Protein 7FBG (pdb70)

Structure (mmCIF, N/CA/C/O backbone):
data_7FBG
#
_entry.id   7FBG
#
_cell.length_a   58.133
_cell.length_b   75.141
_cell.length_c   51.805
_cell.angle_alpha   90.000
_cell.angle_beta   90.000
_cell.angle_gamma   90.000
#
_symmetry.space_group_name_H-M   'P 21 21 21'
#
loop_
_entity.id
_entity.type
_entity.pdbx_description
1 polymer 'Purine nucleoside phosphorylase'
2 non-polymer 2-AMINO-2-HYDROXYMETHYL-PROPANE-1,3-DIOL
3 non-polymer 'ZINC ION'
4 non-polymer 'CALCIUM ION'
5 water water
#
loop_
_atom_site.group_PDB
_atom_site.id
_atom_site.type_symbol
_atom_site.label_atom_id
_atom_site.label_alt_id
_atom_site.label_comp_id
_atom_site.label_asym_id
_atom_site.label_entity_id
_atom_site.label_seq_id
_atom_site.pdbx_PDB_ins_code
_atom_site.Cartn_x
_atom_site.Cartn_y
_atom_site.Cartn_z
_atom_site.occupancy
_atom_site.B_iso_or_equiv
_atom_site.auth_seq_id
_atom_site.auth_comp_id
_atom_site.auth_asym_id
_atom_site.auth_atom_id
_atom_site.pdbx_PDB_model_num
ATOM 1 N N . ALA A 1 1 ? -10.406 -3.496 43.578 1.00 20.64 0 ALA A N 1
ATOM 2 C CA . ALA A 1 1 ? -10.265 -3.414 42.110 1.00 20.23 0 ALA A CA 1
ATOM 3 C C . ALA A 1 1 ? -9.728 -2.026 41.765 1.00 22.90 0 ALA A C 1
ATOM 4 O O . ALA A 1 1 ? -10.171 -1.056 42.340 1.00 24.01 0 ALA A O 1
ATOM 6 N N . MET A 1 2 ? -8.812 -1.975 40.811 1.00 20.77 1 MET A N 1
ATOM 7 C CA . MET A 1 2 ? -8.302 -0.662 40.403 1.00 22.04 1 MET A CA 1
ATOM 8 C C . MET A 1 2 ? -9.378 0.064 39.593 1.00 20.45 1 MET A C 1
ATOM 9 O O . MET A 1 2 ? -9.908 -0.517 38.679 1.00 22.32 1 MET A O 1
ATOM 14 N N . ARG A 1 3 ? -9.684 1.300 39.974 1.00 20.05 2 ARG A N 1
ATOM 15 C CA . ARG A 1 3 ? -10.709 2.108 39.267 1.00 21.21 2 ARG A CA 1
ATOM 16 C C . ARG A 1 3 ? -10.260 2.467 37.846 1.00 20.21 2 ARG A C 1
ATOM 17 O O . ARG A 1 3 ? -9.075 2.720 37.650 1.00 21.98 2 ARG A O 1
ATOM 25 N N . GLU A 1 4 ? -11.203 2.500 36.918 1.00 19.28 3 GLU A N 1
ATOM 26 C CA . GLU A 1 4 ? -10.900 2.922 35.535 1.00 18.69 3 GLU A CA 1
ATOM 27 C C . GLU A 1 4 ? -10.406 4.365 35.552 1.00 17.41 3 GLU A C 1
ATOM 28 O O . GLU A 1 4 ? -11.105 5.220 36.031 1.00 16.02 3 GLU A O 1
ATOM 34 N N . PRO A 1 5 ? -9.180 4.625 35.063 1.00 14.95 4 PRO A N 1
ATOM 35 C CA . PRO A 1 5 ? -8.630 5.964 35.103 1.00 14.15 4 PRO A CA 1
ATOM 36 C C . PRO A 1 5 ? -8.994 6.836 33.897 1.00 14.49 4 PRO A C 1
ATOM 37 O O . PRO A 1 5 ? -8.682 7.991 33.896 1.00 15.18 4 PRO A O 1
ATOM 41 N N . PHE A 1 6 ? -9.675 6.232 32.929 1.00 14.82 5 PHE A N 1
ATOM 42 C CA . PHE A 1 6 ? -10.057 6.946 31.698 1.00 14.21 5 PHE A CA 1
ATOM 43 C C . PHE A 1 6 ? -11.567 7.187 31.672 1.00 16.49 5 PHE A C 1
ATOM 44 O O . PHE A 1 6 ? -12.310 6.344 32.144 1.00 19.28 5 PHE A O 1
ATOM 52 N N . LYS A 1 7 ? -11.945 8.329 31.123 1.00 17.14 6 LYS A N 1
ATOM 53 C CA . LYS A 1 7 ? -13.366 8.701 31.019 1.00 19.37 6 LYS A CA 1
ATOM 54 C C . LYS A 1 7 ? -13.657 9.081 29.561 1.00 20.27 6 LYS A C 1
ATOM 55 O O . LYS A 1 7 ? -12.936 9.888 29.000 1.00 17.26 6 LYS A O 1
ATOM 61 N N . TYR A 1 8 ? -14.728 8.507 29.028 1.00 19.36 7 TYR A N 1
ATOM 62 C CA . TYR A 1 8 ? -15.120 8.813 27.646 1.00 22.24 7 TYR A CA 1
ATOM 63 C C . TYR A 1 8 ? -15.733 10.208 27.604 1.00 24.02 7 TYR A C 1
ATOM 64 O O . TYR A 1 8 ? -16.737 10.438 28.291 1.00 23.98 7 TYR A O 1
ATOM 73 N N . VAL A 1 9 ? -15.154 11.071 26.786 1.00 20.32 8 VAL A N 1
ATOM 74 C CA . VAL A 1 9 ? -15.690 12.438 26.603 1.00 22.29 8 VAL A CA 1
ATOM 75 C C . VAL A 1 9 ? -15.617 12.735 25.106 1.00 21.59 8 VAL A C 1
ATOM 76 O O . VAL A 1 9 ? -14.517 12.872 24.592 1.00 19.83 8 VAL A O 1
ATOM 80 N N . ASP A 1 10 ? -16.771 12.791 24.453 1.00 23.34 9 ASP A N 1
ATOM 81 C CA . ASP A 1 10 ? -16.834 13.158 23.019 1.00 25.78 9 ASP A CA 1
ATOM 82 C C . ASP A 1 10 ? -15.852 12.361 22.165 1.00 23.20 9 ASP A C 1
ATOM 83 O O . ASP A 1 10 ? -15.139 12.962 21.378 1.00 24.26 9 ASP A O 1
ATOM 88 N N . GLY A 1 11 ? -15.813 11.050 22.365 1.00 21.63 10 GLY A N 1
ATOM 89 C CA . GLY A 1 11 ? -14.992 10.205 21.477 1.00 19.95 10 GLY A CA 1
ATOM 90 C C . GLY A 1 11 ? -13.594 9.949 21.983 1.00 19.77 10 GLY A C 1
ATOM 91 O O . GLY A 1 11 ? -12.879 9.201 21.348 1.00 19.57 10 GLY A O 1
ATOM 92 N N . ILE A 1 12 ? -13.201 10.665 23.032 1.00 18.26 11 ILE A N 1
ATOM 93 C CA . ILE A 1 12 ? -11.818 10.501 23.561 1.00 18.05 11 ILE A CA 1
ATOM 94 C C . ILE A 1 12 ? -11.856 10.010 25.009 1.00 17.99 11 ILE A C 1
ATOM 95 O O . ILE A 1 12 ? -12.679 10.484 25.775 1.00 18.70 11 ILE A O 1
ATOM 100 N N . LEU A 1 13 ? -11.009 9.043 25.325 1.00 16.72 12 LEU A N 1
ATOM 101 C CA . LEU A 1 13 ? -10.890 8.566 26.715 1.00 15.66 12 LEU A CA 1
ATOM 102 C C . LEU A 1 13 ? -9.779 9.369 27.386 1.00 16.88 12 LEU A C 1
ATOM 103 O O . LEU A 1 13 ? -8.632 9.111 27.138 1.00 17.97 12 LEU A O 1
ATOM 108 N N . TYR A 1 14 ? -10.180 10.359 28.166 1.00 15.46 13 TYR A N 1
ATOM 109 C CA . TYR A 1 14 ? -9.185 11.230 28.821 1.00 16.28 13 TYR A CA 1
ATOM 110 C C . TYR A 1 14 ? -8.698 10.573 30.111 1.00 15.15 13 TYR A C 1
ATOM 111 O O . TYR A 1 14 ? -9.478 9.944 30.789 1.00 16.85 13 TYR A O 1
ATOM 120 N N . LEU A 1 15 ? -7.410 10.727 30.381 1.00 15.62 14 LEU A N 1
ATOM 121 C CA . LEU A 1 15 ? -6.813 10.184 31.620 1.00 14.99 14 LEU A CA 1
ATOM 122 C C . LEU A 1 15 ? -7.212 11.086 32.794 1.00 17.44 14 LEU A C 1
ATOM 123 O O . LEU A 1 15 ? -6.383 11.818 33.309 1.00 18.26 14 LEU A O 1
ATOM 128 N N . GLN A 1 16 ? -8.457 10.934 33.230 1.00 17.17 15 GLN A N 1
ATOM 129 C CA . GLN A 1 16 ? -9.004 11.807 34.289 1.00 21.39 15 GLN A CA 1
ATOM 130 C C . GLN A 1 16 ? -8.307 11.578 35.640 1.00 21.40 15 GLN A C 1
ATOM 131 O O . GLN A 1 16 ? -8.333 12.474 36.454 1.00 20.09 15 GLN A O 1
ATOM 137 N N . ALA A 1 17 ? -7.695 10.415 35.819 1.00 19.30 16 ALA A N 1
ATOM 138 C CA . ALA A 1 17 ? -7.009 10.101 37.088 1.00 18.99 16 ALA A CA 1
ATOM 139 C C . ALA A 1 17 ? -5.850 11.065 37.327 1.00 18.47 16 ALA A C 1
ATOM 140 O O . ALA A 1 17 ? -5.443 11.181 38.476 1.00 16.91 16 ALA A O 1
ATOM 142 N N . TRP A 1 18 ? -5.361 11.717 36.267 1.00 17.25 17 TRP A N 1
ATOM 143 C CA . TRP A 1 18 ? -4.167 12.601 36.392 1.00 16.66 17 TRP A CA 1
ATOM 144 C C . TRP A 1 18 ? -4.531 14.102 36.329 1.00 16.87 17 TRP A C 1
ATOM 145 O O . TRP A 1 18 ? -3.627 14.917 36.322 1.00 16.84 17 TRP A O 1
ATOM 156 N N . LYS A 1 19 ? -5.828 14.413 36.337 1.00 17.24 18 LYS A N 1
ATOM 157 C CA . LYS A 1 19 ? -6.278 15.821 36.196 1.00 20.72 18 LYS A CA 1
ATOM 158 C C . LYS A 1 19 ? -5.749 16.739 37.305 1.00 19.82 18 LYS A C 1
ATOM 159 O O . LYS A 1 19 ? -5.623 17.931 37.051 1.00 18.95 18 LYS A O 1
ATOM 165 N N . GLU A 1 20 ? -5.522 16.201 38.501 1.00 17.23 19 GLU A N 1
ATOM 166 C CA . GLU A 1 20 ? -5.109 17.058 39.641 1.00 17.39 19 GLU A CA 1
ATOM 167 C C . GLU A 1 20 ? -3.587 17.053 39.791 1.00 18.80 19 GLU A C 1
ATOM 168 O O . GLU A 1 20 ? -3.076 17.855 40.563 1.00 19.00 19 GLU A O 1
ATOM 174 N N . LEU A 1 21 ? -2.902 16.210 39.025 1.00 19.92 20 LEU A N 1
ATOM 175 C CA . LEU A 1 21 ? -1.430 16.098 39.213 1.00 20.77 20 LEU A CA 1
ATOM 176 C C . LEU A 1 21 ? -0.721 17.280 38.564 1.00 21.28 20 LEU A C 1
ATOM 177 O O . LEU A 1 21 ? 0.352 17.654 39.035 1.00 22.06 20 LEU A O 1
ATOM 182 N N . GLY A 1 22 ? -1.309 17.814 37.500 1.00 20.54 21 GLY A N 1
ATOM 183 C CA . GLY A 1 22 ? -0.661 18.883 36.732 1.00 20.91 21 GLY A CA 1
ATOM 184 C C . GLY A 1 22 ? -1.502 19.243 35.519 1.00 19.29 21 GLY A C 1
ATOM 185 O O . GLY A 1 22 ? -2.468 18.532 35.266 1.00 19.45 21 GLY A O 1
ATOM 186 N N . ASN A 1 23 ? -1.164 20.337 34.840 1.00 20.16 22 ASN A N 1
ATOM 187 C CA . ASN A 1 23 ? -2.010 20.786 33.707 1.00 21.15 22 ASN A CA 1
ATOM 188 C C . ASN A 1 23 ? -1.522 20.076 32.446 1.00 21.95 22 ASN A C 1
ATOM 189 O O . ASN A 1 23 ? -0.689 20.617 31.733 1.00 20.18 22 ASN A O 1
ATOM 194 N N . ILE A 1 24 ? -2.006 18.848 32.271 1.00 21.84 23 ILE A N 1
ATOM 195 C CA . ILE A 1 24 ? -1.608 18.058 31.084 1.00 20.74 23 ILE A CA 1
ATOM 196 C C . ILE A 1 24 ? -2.851 17.664 30.302 1.00 20.30 23 ILE A C 1
ATOM 197 O O . ILE A 1 24 ? -3.939 17.716 30.868 1.00 23.34 23 ILE A O 1
ATOM 202 N N . THR A 1 25 ? -2.653 17.346 29.029 1.00 18.58 24 THR A N 1
ATOM 203 C CA . THR A 1 25 ? -3.734 16.749 28.225 1.00 21.27 24 THR A CA 1
ATOM 204 C C . THR A 1 25 ? -3.240 15.316 27.966 1.00 19.93 24 THR A C 1
ATOM 205 O O . THR A 1 25 ? -2.157 15.179 27.437 1.00 19.76 24 THR A O 1
ATOM 209 N N . ALA A 1 26 ? -3.981 14.322 28.420 1.00 16.58 25 ALA A N 1
ATOM 210 C CA . ALA A 1 26 ? -3.534 12.929 28.244 1.00 17.08 25 ALA A CA 1
ATOM 211 C C . ALA A 1 26 ? -4.752 12.036 28.036 1.00 16.40 25 ALA A C 1
ATOM 212 O O . ALA A 1 26 ? -5.785 12.293 28.614 1.00 16.06 25 ALA A O 1
ATOM 214 N N . GLY A 1 27 ? -4.573 11.047 27.175 1.00 14.81 26 GLY A N 1
ATOM 215 C CA . GLY A 1 27 ? -5.692 10.141 26.941 1.00 14.48 26 GLY A CA 1
ATOM 216 C C . GLY A 1 27 ? -5.481 9.134 25.845 1.00 14.34 26 GLY A C 1
ATOM 217 O O . GLY A 1 27 ? -4.362 8.927 25.426 1.00 13.81 26 GLY A O 1
ATOM 218 N N . PHE A 1 28 ? -6.584 8.544 25.415 1.00 13.96 27 PHE A N 1
ATOM 219 C CA . PHE A 1 28 ? -6.509 7.464 24.420 1.00 13.01 27 PHE A CA 1
ATOM 220 C C . PHE A 1 28 ? -7.708 7.638 23.505 1.00 12.89 27 PHE A C 1
ATOM 221 O O . PHE A 1 28 ? -8.787 7.860 23.994 1.00 14.97 27 PHE A O 1
ATOM 229 N N . THR A 1 29 ? -7.440 7.574 22.210 1.00 12.95 28 THR A N 1
ATOM 230 C CA . THR A 1 29 ? -8.537 7.796 21.255 1.00 12.93 28 THR A CA 1
ATOM 231 C C . THR A 1 29 ? -9.414 6.549 21.115 1.00 13.33 28 THR A C 1
ATOM 232 O O . THR A 1 29 ? -9.055 5.506 21.647 1.00 13.41 28 THR A O 1
ATOM 236 N N . THR A 1 30 ? -10.551 6.708 20.434 1.00 15.29 29 THR A N 1
ATOM 237 C CA . THR A 1 30 ? -11.495 5.603 20.179 1.00 13.51 29 THR A CA 1
ATOM 238 C C . THR A 1 30 ? -11.849 5.604 18.685 1.00 14.86 29 THR A C 1
ATOM 239 O O . THR A 1 30 ? -11.334 6.426 17.970 1.00 15.23 29 THR A O 1
ATOM 243 N N . LYS A 1 31 ? -12.673 4.656 18.268 1.00 13.92 30 LYS A N 1
ATOM 244 C CA . LYS A 1 31 ? -13.102 4.607 16.845 1.00 16.15 30 LYS A CA 1
ATOM 245 C C . LYS A 1 31 ? -14.013 5.783 16.502 1.00 15.41 30 LYS A C 1
ATOM 246 O O . LYS A 1 31 ? -14.243 6.001 15.347 1.00 15.00 30 LYS A O 1
ATOM 252 N N . ASP A 1 32 ? -14.485 6.493 17.506 1.00 15.37 31 ASP A N 1
ATOM 253 C CA . ASP A 1 32 ? -15.454 7.571 17.225 1.00 16.59 31 ASP A CA 1
ATOM 254 C C . ASP A 1 32 ? -14.792 8.900 16.858 1.00 17.44 31 ASP A C 1
ATOM 255 O O . ASP A 1 32 ? -13.721 9.177 17.382 1.00 19.71 31 ASP A O 1
ATOM 260 N N . GLY A 1 33 ? -15.401 9.653 15.932 1.00 19.19 32 GLY A N 1
ATOM 261 C CA . GLY A 1 33 ? -14.976 11.050 15.683 1.00 18.57 32 GLY A CA 1
ATOM 262 C C . GLY A 1 33 ? -14.333 11.366 14.352 1.00 20.57 32 GLY A C 1
ATOM 263 O O . GLY A 1 33 ? -14.108 12.539 14.095 1.00 21.48 32 GLY A O 1
ATOM 264 N N . GLY A 1 34 ? -14.036 10.351 13.555 1.00 19.61 33 GLY A N 1
ATOM 265 C CA . GLY A 1 34 ? -13.303 10.579 12.300 1.00 18.70 33 GLY A CA 1
ATOM 266 C C . GLY A 1 34 ? -14.127 10.338 11.046 1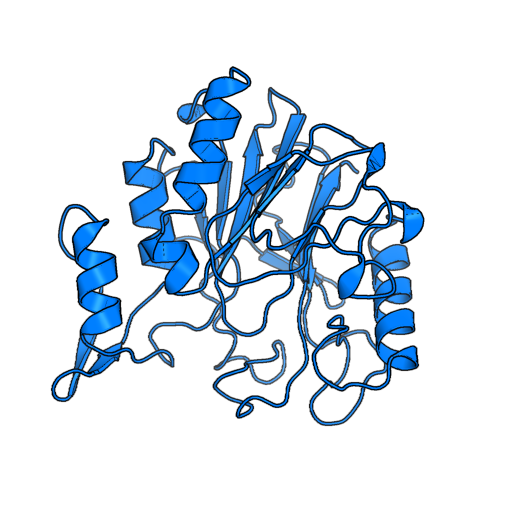.00 17.98 33 GLY A C 1
ATOM 267 O O . GLY A 1 34 ? -15.357 10.239 11.159 1.00 17.98 33 GLY A O 1
ATOM 268 N N . ILE A 1 35 ? -13.445 10.234 9.914 1.00 16.40 34 ILE A N 1
ATOM 269 C CA . ILE A 1 35 ? -14.143 10.112 8.603 1.00 19.29 34 ILE A CA 1
ATOM 270 C C . ILE A 1 35 ? -13.666 8.859 7.851 1.00 18.74 34 ILE A C 1
ATOM 271 O O . ILE A 1 35 ? -14.058 8.692 6.713 1.00 19.04 34 ILE A O 1
ATOM 276 N N . SER A 1 36 ? -12.850 8.015 8.484 1.00 16.48 35 SER A N 1
ATOM 277 C CA . SER A 1 36 ? -12.424 6.780 7.806 1.00 14.92 35 SER A CA 1
ATOM 278 C C . SER A 1 36 ? -13.583 5.788 7.750 1.00 14.75 35 SER A C 1
ATOM 279 O O . SER A 1 36 ? -14.537 5.942 8.507 1.00 15.56 35 SER A O 1
ATOM 282 N N . THR A 1 37 ? -13.456 4.791 6.877 1.00 15.13 36 THR A N 1
ATOM 283 C CA . THR A 1 37 ? -14.591 3.872 6.653 1.00 15.60 36 THR A CA 1
ATOM 284 C C . THR A 1 37 ? -14.137 2.412 6.646 1.00 14.54 36 THR A C 1
ATOM 285 O O . THR A 1 37 ? -12.943 2.142 6.675 1.00 14.91 36 THR A O 1
ATOM 289 N N . GLY A 1 38 ? -15.109 1.523 6.590 1.00 16.18 37 GLY A N 1
ATOM 290 C CA . GLY A 1 38 ? -14.824 0.084 6.545 1.00 15.07 37 GLY A CA 1
ATOM 291 C C . GLY A 1 38 ? -14.056 -0.395 7.750 1.00 16.07 37 GLY A C 1
ATOM 292 O O . GLY A 1 38 ? -14.476 -0.109 8.856 1.00 15.12 37 GLY A O 1
ATOM 293 N N . SER A 1 39 ? -12.956 -1.090 7.488 1.00 16.79 38 SER A N 1
ATOM 294 C CA . SER A 1 39 ? -12.102 -1.643 8.566 1.00 18.32 38 SER A CA 1
ATOM 295 C C . SER A 1 39 ? -11.493 -0.530 9.433 1.00 17.41 38 SER A C 1
ATOM 296 O O . SER A 1 39 ? -11.045 -0.837 10.523 1.00 18.67 38 SER A O 1
ATOM 299 N N . PHE A 1 40 ? -11.486 0.698 8.939 1.00 15.32 39 PHE A N 1
ATOM 300 C CA . PHE A 1 40 ? -10.822 1.828 9.630 1.00 15.92 39 PHE A CA 1
ATOM 301 C C . PHE A 1 40 ? -11.833 2.791 10.244 1.00 13.91 39 PHE A C 1
ATOM 302 O O . PHE A 1 40 ? -11.442 3.830 10.724 1.00 14.72 39 PHE A O 1
ATOM 310 N N . HIS A 1 41 ? -13.101 2.406 10.232 1.00 14.75 40 HIS A N 1
ATOM 311 C CA . HIS A 1 41 ? -14.162 3.288 10.747 1.00 14.66 40 HIS A CA 1
ATOM 312 C C . HIS A 1 41 ? -14.049 3.567 12.269 1.00 14.59 40 HIS A C 1
ATOM 313 O O . HIS A 1 41 ? -14.042 2.603 13.002 1.00 14.65 40 HIS A O 1
ATOM 320 N N . ALA A 1 42 ? -14.065 4.842 12.717 1.00 15.16 41 ALA A N 1
ATOM 321 C CA . ALA A 1 42 ? -14.092 6.103 11.933 1.00 15.98 41 ALA A CA 1
ATOM 322 C C . ALA A 1 42 ? -12.814 6.909 12.186 1.00 16.51 41 ALA A C 1
ATOM 323 O O . ALA A 1 42 ? -12.271 7.463 11.245 1.00 15.47 41 ALA A O 1
ATOM 325 N N . MET A 1 43 ? -12.342 6.920 13.435 1.00 16.64 42 MET A N 1
ATOM 326 C CA . MET A 1 43 ? -11.135 7.692 13.820 1.00 17.66 42 MET A CA 1
ATOM 327 C C . MET A 1 43 ? -9.857 6.869 13.656 1.00 17.18 42 MET A C 1
ATOM 328 O O . MET A 1 43 ? -9.185 6.616 14.637 1.00 16.18 42 MET A O 1
ATOM 333 N N . ASN A 1 44 ? -9.539 6.514 12.419 1.00 15.22 43 ASN A N 1
ATOM 334 C CA . ASN A 1 44 ? -8.243 5.836 12.177 1.00 15.13 43 ASN A CA 1
ATOM 335 C C . ASN A 1 44 ? -7.118 6.877 12.116 1.00 14.83 43 ASN A C 1
ATOM 336 O O . ASN A 1 44 ? -7.118 7.709 11.235 1.00 14.35 43 ASN A O 1
ATOM 341 N N . LEU A 1 45 ? -6.176 6.752 13.043 1.00 14.71 44 LEU A N 1
ATOM 342 C CA . LEU A 1 45 ? -5.099 7.749 13.102 1.00 14.26 44 LEU A CA 1
ATOM 343 C C . LEU A 1 45 ? -3.802 7.086 12.629 1.00 14.46 44 LEU A C 1
ATOM 344 O O . LEU A 1 45 ? -2.772 7.750 12.658 1.00 15.21 44 LEU A O 1
ATOM 349 N N . GLY A 1 46 ? -3.899 5.831 12.201 1.00 14.42 45 GLY A N 1
ATOM 350 C CA . GLY A 1 46 ? -2.715 5.099 11.701 1.00 15.48 45 GLY A CA 1
ATOM 351 C C . GLY A 1 46 ? -2.383 5.368 10.242 1.00 16.51 45 GLY A C 1
ATOM 352 O O . GLY A 1 46 ? -3.229 5.166 9.418 1.00 15.27 45 GLY A O 1
ATOM 353 N N . LEU A 1 47 ? -1.124 5.754 9.987 1.00 16.89 46 LEU A N 1
ATOM 354 C CA . LEU A 1 47 ? -0.666 6.070 8.612 1.00 19.58 46 LEU A CA 1
ATOM 355 C C . LEU A 1 47 ? -0.078 4.837 7.937 1.00 20.52 46 LEU A C 1
ATOM 356 O O . LEU A 1 47 ? 0.110 4.895 6.732 1.00 21.08 46 LEU A O 1
ATOM 361 N N . HIS A 1 48 ? 0.126 3.761 8.675 1.00 19.71 47 HIS A N 1
ATOM 362 C CA . HIS A 1 48 ? 0.875 2.605 8.127 1.00 20.66 47 HIS A CA 1
ATOM 363 C C . HIS A 1 48 ? -0.009 1.364 8.008 1.00 21.04 47 HIS A C 1
ATOM 364 O O . HIS A 1 48 ? 0.541 0.274 7.918 1.00 21.57 47 HIS A O 1
ATOM 371 N N . VAL A 1 49 ? -1.320 1.558 7.943 1.00 18.03 48 VAL A N 1
ATOM 372 C CA . VAL A 1 49 ? -2.256 0.401 7.961 1.00 19.99 48 VAL A CA 1
ATOM 373 C C . VAL A 1 49 ? -3.094 0.312 6.673 1.00 22.87 48 VAL A C 1
ATOM 374 O O . VAL A 1 49 ? -4.127 -0.360 6.716 1.00 19.66 48 VAL A O 1
ATOM 378 N N . ASN A 1 50 ? -2.647 0.946 5.590 1.00 21.99 49 ASN A N 1
ATOM 379 C CA . ASN A 1 50 ? -3.312 0.793 4.268 1.00 25.25 49 ASN A CA 1
ATOM 380 C C . ASN A 1 50 ? -4.677 1.480 4.186 1.00 23.51 49 ASN A C 1
ATOM 381 O O . ASN A 1 50 ? -5.469 1.085 3.339 1.00 22.04 49 ASN A O 1
ATOM 386 N N . ASP A 1 51 ? -4.925 2.466 5.041 1.00 20.68 50 ASP A N 1
ATOM 387 C CA . ASP A 1 51 ? -6.150 3.279 4.874 1.00 21.04 50 ASP A CA 1
ATOM 388 C C . ASP A 1 51 ? -5.838 4.347 3.814 1.00 21.53 50 ASP A C 1
ATOM 389 O O . ASP A 1 51 ? -4.671 4.486 3.450 1.00 19.84 50 ASP A O 1
ATOM 394 N N . ILE A 1 52 ? -6.857 5.055 3.343 1.00 21.80 51 ILE A N 1
ATOM 395 C CA . ILE A 1 52 ? -6.554 6.201 2.433 1.00 26.66 51 ILE A CA 1
ATOM 396 C C . ILE A 1 52 ? -5.941 7.346 3.247 1.00 22.43 51 ILE A C 1
ATOM 397 O O . ILE A 1 52 ? -6.565 7.785 4.205 1.00 22.11 51 ILE A O 1
ATOM 402 N N . VAL A 1 53 ? -4.753 7.778 2.852 1.00 24.92 52 VAL A N 1
ATOM 403 C CA . VAL A 1 53 ? -3.999 8.814 3.616 1.00 26.93 52 VAL A CA 1
ATOM 404 C C . VAL A 1 53 ? -4.835 10.072 3.866 1.00 25.23 52 VAL A C 1
ATOM 405 O O . VAL A 1 53 ? -4.707 10.644 4.930 1.00 21.87 52 VAL A O 1
ATOM 409 N N . GLU A 1 54 ? -5.686 10.456 2.918 1.00 22.91 53 GLU A N 1
ATOM 410 C CA . GLU A 1 54 ? -6.441 11.718 3.076 1.00 23.67 53 GLU A CA 1
ATOM 411 C C . GLU A 1 54 ? -7.349 11.626 4.306 1.00 21.03 53 GLU A C 1
ATOM 412 O O . GLU A 1 54 ? -7.521 12.623 4.965 1.00 21.52 53 GLU A O 1
ATOM 418 N N . ASN A 1 55 ? -7.880 10.436 4.575 1.00 21.13 54 ASN A N 1
ATOM 419 C CA . ASN A 1 55 ? -8.797 10.245 5.723 1.00 19.25 54 ASN A CA 1
ATOM 420 C C . ASN A 1 55 ? -7.971 10.300 7.008 1.00 17.27 54 ASN A C 1
ATOM 421 O O . ASN A 1 55 ? -8.408 10.921 7.928 1.00 18.70 54 ASN A O 1
ATOM 426 N N . VAL A 1 56 ? -6.792 9.679 6.994 1.00 16.56 55 VAL A N 1
ATOM 427 C CA . VAL A 1 56 ? -5.930 9.659 8.211 1.00 16.63 55 VAL A CA 1
ATOM 428 C C . VAL A 1 56 ? -5.449 11.081 8.518 1.00 16.85 55 VAL A C 1
ATOM 429 O O . VAL A 1 56 ? -5.480 11.481 9.656 1.00 16.93 55 VAL A O 1
ATOM 433 N N . HIS A 1 57 ? -5.001 11.792 7.487 1.00 17.57 56 HIS A N 1
ATOM 434 C CA . HIS A 1 57 ? -4.575 13.205 7.677 1.00 17.47 56 HIS A CA 1
ATOM 435 C C . HIS A 1 57 ? -5.700 14.043 8.290 1.00 18.24 56 HIS A C 1
ATOM 436 O O . HIS A 1 57 ? -5.427 14.839 9.170 1.00 18.43 56 HIS A O 1
ATOM 443 N N . GLU A 1 58 ? -6.916 13.847 7.799 1.00 18.73 57 GLU A N 1
ATOM 444 C CA . GLU A 1 58 ? -8.060 14.623 8.317 1.00 20.04 57 GLU A CA 1
ATOM 445 C C . GLU A 1 58 ? -8.362 14.229 9.766 1.00 17.98 57 GLU A C 1
ATOM 446 O O . GLU A 1 58 ? -8.680 15.084 10.562 1.00 16.24 57 GLU A O 1
ATOM 452 N N . ASN A 1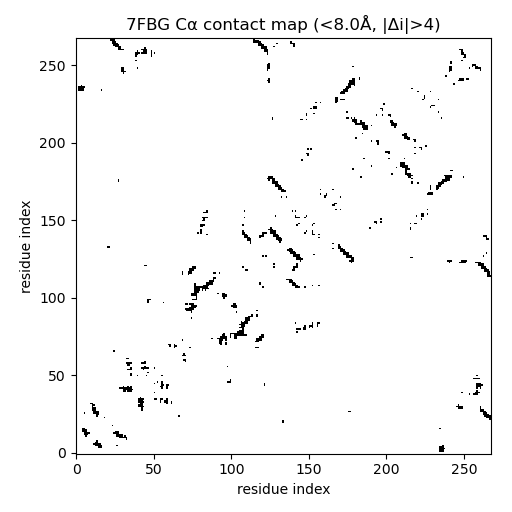 59 ? -8.350 12.934 10.022 1.00 17.71 58 ASN A N 1
ATOM 453 C CA . ASN A 1 59 ? -8.619 12.435 11.391 1.00 16.06 58 ASN A CA 1
ATOM 454 C C . ASN A 1 59 ? -7.586 13.052 12.340 1.00 14.49 58 ASN A C 1
ATOM 455 O O . ASN A 1 59 ? -7.937 13.422 13.443 1.00 16.12 58 ASN A O 1
ATOM 460 N N . ARG A 1 60 ? -6.349 13.138 11.879 1.00 15.92 59 ARG A N 1
ATOM 461 C CA . ARG A 1 60 ? -5.298 13.753 12.714 1.00 16.42 59 ARG A CA 1
ATOM 462 C C . ARG A 1 60 ? -5.613 15.235 12.957 1.00 18.00 59 ARG A C 1
ATOM 463 O O . ARG A 1 60 ? -5.476 15.688 14.080 1.00 17.75 59 ARG A O 1
ATOM 471 N N . ARG A 1 61 ? -6.067 15.927 11.917 1.00 19.08 60 ARG A N 1
ATOM 472 C CA . ARG A 1 61 ? -6.379 17.367 12.063 1.00 20.37 60 ARG A CA 1
ATOM 473 C C . ARG A 1 61 ? -7.534 17.502 13.059 1.00 20.20 60 ARG A C 1
ATOM 474 O O . ARG A 1 61 ? -7.499 18.409 13.870 1.00 18.84 60 ARG A O 1
ATOM 482 N N . ILE A 1 62 ? -8.522 16.612 12.952 1.00 18.67 61 ILE A N 1
ATOM 483 C CA . ILE A 1 62 ? -9.696 16.640 13.879 1.00 19.01 61 ILE A CA 1
ATOM 484 C C . ILE A 1 62 ? -9.215 16.506 15.336 1.00 20.30 61 ILE A C 1
ATOM 485 O O . ILE A 1 62 ? -9.695 17.220 16.189 1.00 18.78 61 ILE A O 1
ATOM 490 N N . LEU A 1 63 ? -8.278 15.588 15.576 1.00 18.43 62 LEU A N 1
ATOM 491 C CA . LEU A 1 63 ? -7.797 15.380 16.960 1.00 18.45 62 LEU A CA 1
ATOM 492 C C . LEU A 1 63 ? -7.000 16.606 17.405 1.00 18.89 62 LEU A C 1
ATOM 493 O O . LEU A 1 63 ? -7.141 17.014 18.527 1.00 17.79 62 LEU A O 1
ATOM 498 N N . ALA A 1 64 ? -6.168 17.123 16.509 1.00 19.28 63 ALA A N 1
ATOM 499 C CA . ALA A 1 64 ? -5.345 18.306 16.845 1.00 20.05 63 ALA A CA 1
ATOM 500 C C . ALA A 1 64 ? -6.243 19.447 17.330 1.00 21.43 63 ALA A C 1
ATOM 501 O O . ALA A 1 64 ? -5.880 20.120 18.265 1.00 20.57 63 ALA A O 1
ATOM 503 N N . ASN A 1 65 ? -7.389 19.614 16.681 1.00 21.76 64 ASN A N 1
ATOM 504 C CA . ASN A 1 65 ? -8.318 20.708 17.048 1.00 24.78 64 ASN A CA 1
ATOM 505 C C . ASN A 1 65 ? -9.009 20.404 18.376 1.00 24.50 64 ASN A C 1
ATOM 506 O O . ASN A 1 65 ? -9.235 21.328 19.138 1.00 21.90 64 ASN A O 1
ATOM 511 N N . LYS A 1 66 ? -9.346 19.135 18.600 1.00 24.24 65 LYS A N 1
ATOM 512 C CA . LYS A 1 66 ? -10.026 18.738 19.859 1.00 23.96 65 LYS A CA 1
ATOM 513 C C . LYS A 1 66 ? -9.062 18.900 21.030 1.00 23.00 65 LYS A C 1
ATOM 514 O O . LYS A 1 66 ? -9.508 19.271 22.100 1.00 23.41 65 LY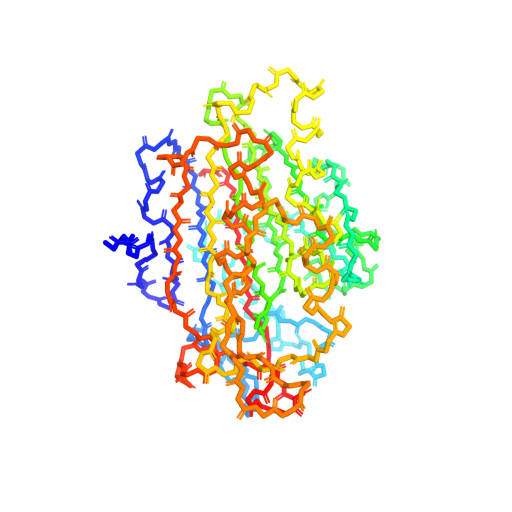S A O 1
ATOM 520 N N . LEU 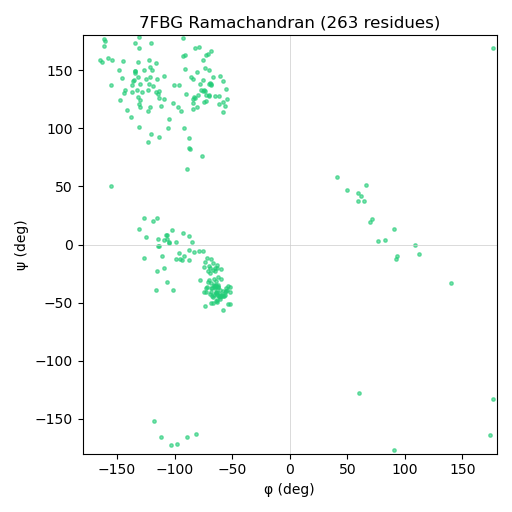A 1 67 ? -7.778 18.674 20.780 1.00 22.31 66 LEU A N 1
ATOM 521 C CA . LEU A 1 67 ? -6.790 18.701 21.880 1.00 24.73 66 LEU A CA 1
ATOM 522 C C . LEU A 1 67 ? -6.134 20.070 21.989 1.00 23.53 66 LEU A C 1
ATOM 523 O O . LEU A 1 67 ? -5.429 20.267 22.965 1.00 24.91 66 LEU A O 1
ATOM 528 N N . GLN A 1 68 ? -6.315 20.934 20.988 1.00 25.30 67 GLN A N 1
ATOM 529 C CA . GLN A 1 68 ? -5.664 22.268 20.957 1.00 26.72 67 GLN A CA 1
ATOM 530 C C . GLN A 1 68 ? -4.161 22.029 20.923 1.00 26.80 67 GLN A C 1
ATOM 531 O O . GLN A 1 68 ? -3.429 22.720 21.626 1.00 28.74 67 GLN A O 1
ATOM 537 N N . LYS A 1 69 ? -3.765 21.045 20.127 1.00 22.28 68 LYS A N 1
ATOM 538 C CA . LYS A 1 69 ? -2.333 20.735 19.950 1.00 23.40 68 LYS A CA 1
ATOM 539 C C . LYS A 1 69 ? -2.083 20.629 18.456 1.00 23.42 68 LYS A C 1
ATOM 540 O O . LYS A 1 69 ? -2.407 19.617 17.880 1.00 21.51 68 LYS A O 1
ATOM 546 N N . PRO A 1 70 ? -1.526 21.674 17.824 1.00 24.18 69 PRO A N 1
ATOM 547 C CA . PRO A 1 70 ? -1.343 21.668 16.388 1.00 24.21 69 PRO A CA 1
ATOM 548 C C . PRO A 1 70 ? -0.441 20.540 15.869 1.00 24.76 69 PRO A C 1
ATOM 549 O O . PRO A 1 70 ? 0.516 20.243 16.531 1.00 20.56 69 PRO A O 1
ATOM 553 N N . LEU A 1 71 ? -0.753 20.008 14.683 1.00 22.39 70 LEU A N 1
ATOM 554 C CA . LEU A 1 71 ? 0.030 18.901 14.078 1.00 19.77 70 LEU A CA 1
ATOM 555 C C . LEU A 1 71 ? 1.525 19.206 14.026 1.00 20.60 70 LEU A C 1
ATOM 556 O O . LEU A 1 71 ? 2.306 18.298 14.165 1.00 19.99 70 LEU A O 1
ATOM 561 N N . GLU A 1 72 ? 1.870 20.457 13.783 1.00 22.79 71 GLU A N 1
ATOM 562 C CA . GLU A 1 72 ? 3.298 20.845 13.673 1.00 23.43 71 GLU A CA 1
ATOM 563 C C . GLU A 1 72 ? 4.022 20.513 14.983 1.00 20.21 71 GLU A C 1
ATOM 564 O O . GLU A 1 72 ? 5.248 20.436 14.968 1.00 21.22 71 GLU A O 1
ATOM 570 N N . ASN A 1 73 ? 3.278 20.368 16.080 1.00 20.30 72 ASN A N 1
ATOM 571 C CA . ASN A 1 73 ? 3.934 20.136 17.397 1.00 19.11 72 ASN A CA 1
ATOM 572 C C . ASN A 1 73 ? 3.799 18.676 17.850 1.00 18.35 72 ASN A C 1
ATOM 573 O O . ASN A 1 73 ? 4.274 18.351 18.908 1.00 19.00 72 ASN A O 1
ATOM 578 N N . TRP A 1 74 ? 3.170 17.848 17.028 1.00 17.37 73 TRP A N 1
ATOM 579 C CA . TRP A 1 74 ? 3.079 16.403 17.355 1.00 16.97 73 TRP A CA 1
ATOM 580 C C . TRP A 1 74 ? 4.419 15.713 17.148 1.00 16.36 73 TRP A C 1
ATOM 581 O O . TRP A 1 74 ? 5.186 16.186 16.324 1.00 17.33 73 TRP A O 1
ATOM 592 N N . ILE A 1 75 ? 4.668 14.644 17.904 1.00 16.08 74 ILE A N 1
ATOM 593 C CA . ILE A 1 75 ? 5.871 13.792 17.691 1.00 16.69 74 ILE A CA 1
ATOM 594 C C . ILE A 1 75 ? 5.382 12.342 17.626 1.00 17.27 74 ILE A C 1
ATOM 595 O O . ILE A 1 75 ? 4.649 11.932 18.523 1.00 17.51 74 ILE A O 1
ATOM 600 N N . CYS A 1 76 ? 5.704 11.656 16.544 1.00 16.88 75 CYS A N 1
ATOM 601 C CA . CYS A 1 76 ? 5.301 10.248 16.345 1.00 16.66 75 CYS A CA 1
ATOM 602 C C . CYS A 1 76 ? 6.575 9.424 16.168 1.00 20.65 75 CYS A C 1
ATOM 603 O O . CYS A 1 76 ? 7.565 9.971 15.715 1.00 19.74 75 CYS A O 1
ATOM 606 N N . SER A 1 77 ? 6.503 8.148 16.526 1.00 19.37 76 SER A N 1
ATOM 607 C CA . SER A 1 77 ? 7.671 7.273 16.327 1.00 21.43 76 SER A CA 1
ATOM 608 C C . SER A 1 77 ? 7.381 6.146 15.339 1.00 20.72 76 SER A C 1
ATOM 609 O O . SER A 1 77 ? 6.215 5.822 15.122 1.00 18.02 76 SER A O 1
ATOM 612 N N . GLU A 1 78 ? 8.437 5.632 14.739 1.00 18.90 77 GLU A N 1
ATOM 613 C CA . GLU A 1 78 ? 8.350 4.444 13.870 1.00 20.39 77 GLU A CA 1
ATOM 614 C C . GLU A 1 78 ? 8.509 3.261 14.827 1.00 17.92 77 GLU A C 1
ATOM 615 O O . GLU A 1 78 ? 9.626 2.896 15.150 1.00 20.58 77 GLU A O 1
ATOM 621 N N . GLN A 1 79 ? 7.384 2.761 15.319 1.00 18.37 78 GLN A N 1
ATOM 622 C CA . GLN A 1 79 ? 7.390 1.664 16.310 1.00 17.87 78 GLN A CA 1
ATOM 623 C C . GLN A 1 79 ? 7.883 0.356 15.671 1.00 20.25 78 GLN A C 1
ATOM 624 O O . GLN A 1 79 ? 7.464 0.046 14.569 1.00 23.57 78 GLN A O 1
ATOM 630 N N . VAL A 1 80 ? 8.707 -0.391 16.391 1.00 21.02 79 VAL A N 1
ATOM 631 C CA . VAL A 1 80 ? 9.304 -1.640 15.847 1.00 20.78 79 VAL A CA 1
ATOM 632 C C . VAL A 1 80 ? 9.141 -2.808 16.836 1.00 22.15 79 VAL A C 1
ATOM 633 O O . VAL A 1 80 ? 9.772 -3.833 16.617 1.00 20.75 79 VAL A O 1
ATOM 637 N N . HIS A 1 81 ? 8.289 -2.637 17.854 1.00 19.97 80 HIS A N 1
ATOM 638 C CA . HIS A 1 81 ? 8.077 -3.717 18.851 1.00 19.33 80 HIS A CA 1
ATOM 639 C C . HIS A 1 81 ? 9.392 -4.076 19.550 1.00 20.54 80 HIS A C 1
ATOM 640 O O . HIS A 1 81 ? 9.592 -5.248 19.837 1.00 22.51 80 HIS A O 1
ATOM 647 N N . ALA A 1 82 ? 10.235 -3.087 19.819 1.00 19.95 81 ALA A N 1
ATOM 648 C CA . ALA A 1 82 ? 11.450 -3.325 20.625 1.00 20.81 81 ALA A CA 1
ATOM 649 C C . ALA A 1 82 ? 11.365 -2.476 21.898 1.00 20.52 81 ALA A C 1
ATOM 650 O O . ALA A 1 82 ? 10.254 -2.179 22.324 1.00 21.35 81 ALA A O 1
ATOM 652 N N . HIS A 1 83 ? 12.505 -2.084 22.465 1.00 21.02 82 HIS A N 1
ATOM 653 C CA . HIS A 1 83 ? 12.477 -1.380 23.773 1.00 20.16 82 HIS A CA 1
ATOM 654 C C . HIS A 1 83 ? 13.227 -0.039 23.734 1.00 19.02 82 HIS A C 1
ATOM 655 O O . HIS A 1 83 ? 13.667 0.420 24.787 1.00 21.02 82 HIS A O 1
ATOM 662 N N . HIS A 1 84 ? 13.382 0.547 22.550 1.00 20.15 83 HIS A N 1
ATOM 663 C CA . HIS A 1 84 ? 14.169 1.803 22.489 1.00 20.60 83 HIS A CA 1
ATOM 664 C C . HIS A 1 84 ? 13.353 3.018 22.920 1.00 19.44 83 HIS A C 1
ATOM 665 O O . HIS A 1 84 ? 12.284 3.233 22.379 1.00 18.53 83 HIS A O 1
ATOM 672 N N . VAL A 1 85 ? 13.920 3.781 23.842 1.00 18.22 84 VAL A N 1
ATOM 673 C CA . VAL A 1 85 ? 13.258 5.012 24.351 1.00 18.71 84 VAL A CA 1
ATOM 674 C C . VAL A 1 85 ? 14.129 6.215 23.969 1.00 22.03 84 VAL A C 1
ATOM 675 O O . VAL A 1 85 ? 15.341 6.185 24.221 1.00 21.47 84 VAL A O 1
ATOM 679 N N . GLU A 1 86 ? 13.502 7.230 23.404 1.00 19.43 85 GLU A N 1
ATOM 680 C CA . GLU A 1 86 ? 14.247 8.415 22.938 1.00 22.98 85 GLU A CA 1
ATOM 681 C C . GLU A 1 86 ? 13.691 9.673 23.606 1.00 22.13 85 GLU A C 1
ATOM 682 O O . GLU A 1 86 ? 12.485 9.816 23.685 1.00 20.98 85 GLU A O 1
ATOM 688 N N . LYS A 1 87 ? 14.572 10.525 24.120 1.00 22.12 86 LYS A N 1
ATOM 689 C CA . LYS A 1 87 ? 14.121 11.853 24.601 1.00 23.15 86 LYS A CA 1
ATOM 690 C C . LYS A 1 87 ? 13.899 12.717 23.361 1.00 22.18 86 LYS A C 1
ATOM 691 O O . LYS A 1 87 ? 14.768 12.717 22.481 1.00 24.03 86 LYS A O 1
ATOM 697 N N . VAL A 1 88 ? 12.765 13.407 23.311 1.00 21.24 87 VAL A N 1
ATOM 698 C CA . VAL A 1 88 ? 12.415 14.215 22.120 1.00 21.79 87 VAL A CA 1
ATOM 699 C C . VAL A 1 88 ? 11.993 15.623 22.557 1.00 21.63 87 VAL A C 1
ATOM 700 O O . VAL A 1 88 ? 11.843 15.863 23.744 1.00 21.13 87 VAL A O 1
ATOM 704 N N . GLY A 1 89 ? 11.860 16.518 21.588 1.00 22.32 88 GLY A N 1
ATOM 705 C CA . GLY A 1 89 ? 11.380 17.866 21.897 1.00 22.53 88 GLY A CA 1
ATOM 706 C C . GLY A 1 89 ? 11.371 18.760 20.680 1.00 23.56 88 GLY A C 1
ATOM 707 O O . GLY A 1 89 ? 10.952 18.310 19.635 1.00 22.38 88 GLY A O 1
ATOM 708 N N . GLN A 1 90 ? 11.898 19.972 20.826 1.00 29.76 89 GLN A N 1
ATOM 709 C CA . GLN A 1 90 ? 11.837 20.991 19.751 1.00 29.73 89 GLN A CA 1
ATOM 710 C C . GLN A 1 90 ? 12.344 20.484 18.405 1.00 27.53 89 GLN A C 1
ATOM 711 O O . GLN A 1 90 ? 11.611 20.651 17.434 1.00 27.67 89 GLN A O 1
ATOM 717 N N . GLN A 1 91 ? 13.532 19.896 18.357 1.00 28.77 90 GLN A N 1
ATOM 718 C CA . GLN A 1 91 ? 14.133 19.493 17.056 1.00 30.08 90 GLN A CA 1
ATOM 719 C C . GLN A 1 91 ? 13.340 18.374 16.380 1.00 30.38 90 GLN A C 1
ATOM 720 O O . GLN A 1 91 ? 13.561 18.162 15.189 1.00 32.45 90 GLN A O 1
ATOM 726 N N . GLU A 1 92 ? 12.465 17.684 17.113 1.00 24.28 91 GLU A N 1
ATOM 727 C CA . GLU A 1 92 ? 11.727 16.523 16.563 1.00 24.05 91 GLU A CA 1
ATOM 728 C C . GLU A 1 92 ? 10.258 16.877 16.310 1.00 23.14 91 GLU A C 1
ATOM 729 O O . GLU A 1 92 ? 9.499 16.006 15.952 1.00 22.00 91 GLU A O 1
ATOM 735 N N . LYS A 1 93 ? 9.907 18.132 16.512 1.00 23.28 92 LYS A N 1
ATOM 736 C CA . LYS A 1 93 ? 8.503 18.551 16.278 1.00 23.24 92 LYS A CA 1
ATOM 737 C C . LYS A 1 93 ? 8.114 18.184 14.845 1.00 23.95 92 LYS A C 1
ATOM 738 O O . LYS A 1 93 ? 8.878 18.462 13.938 1.00 27.05 92 LYS A O 1
ATOM 744 N N . GLY A 1 94 ? 6.943 17.589 14.669 1.00 22.50 93 GLY A N 1
ATOM 745 C CA . GLY A 1 94 ? 6.479 17.270 13.312 1.00 22.20 93 GLY A CA 1
ATOM 746 C C . GLY A 1 94 ? 6.868 15.874 12.853 1.00 21.27 93 GLY A C 1
ATOM 747 O O . GLY A 1 94 ? 6.331 15.428 11.844 1.00 20.70 93 GLY A O 1
ATOM 748 N N . SER A 1 95 ? 7.776 15.215 13.577 1.00 20.08 94 SER A N 1
ATOM 749 C CA . SER A 1 95 ? 8.280 13.889 13.151 1.00 18.41 94 SER A CA 1
ATOM 750 C C . SER A 1 95 ? 7.138 12.873 12.999 1.00 20.23 94 SER A C 1
ATOM 751 O O . SER A 1 95 ? 6.524 12.564 13.993 1.00 20.31 94 SER A O 1
ATOM 754 N N . GLY A 1 96 ? 6.880 12.413 11.771 1.00 19.10 95 GLY A N 1
ATOM 755 C CA . GLY A 1 96 ? 5.893 11.339 11.547 1.00 17.40 95 GLY A CA 1
ATOM 756 C C . GLY A 1 96 ? 4.461 11.799 11.470 1.00 18.21 95 GLY A C 1
ATOM 757 O O . GLY A 1 96 ? 3.598 10.953 11.393 1.00 18.68 95 GLY A O 1
ATOM 758 N N . VAL A 1 97 ? 4.243 13.101 11.531 1.00 18.52 96 VAL A N 1
ATOM 759 C CA . VAL A 1 97 ? 2.832 13.596 11.578 1.00 18.33 96 VAL A CA 1
ATOM 760 C C . VAL A 1 97 ? 2.109 13.273 10.264 1.00 18.70 96 VAL A C 1
ATOM 761 O O . VAL A 1 97 ? 0.920 12.960 10.301 1.00 18.08 96 VAL A O 1
ATOM 765 N N . TYR A 1 98 ? 2.827 13.335 9.143 1.00 19.16 97 TYR A N 1
ATOM 766 C CA . TYR A 1 98 ? 2.179 13.136 7.816 1.00 21.55 97 TYR A CA 1
ATOM 767 C C . TYR A 1 98 ? 2.685 11.877 7.094 1.00 21.56 97 TYR A C 1
ATOM 768 O O . TYR A 1 98 ? 1.977 11.387 6.235 1.00 21.19 97 TYR A O 1
ATOM 777 N N . SER A 1 99 ? 3.877 11.402 7.443 1.00 21.69 98 SER A N 1
ATOM 778 C CA . SER A 1 99 ? 4.451 10.173 6.842 1.00 24.54 98 SER A CA 1
ATOM 779 C C . SER A 1 99 ? 5.082 9.311 7.942 1.00 23.57 98 SER A C 1
ATOM 780 O O . SER A 1 99 ? 5.871 9.849 8.680 1.00 21.18 98 SER A O 1
ATOM 783 N N . TYR A 1 100 ? 4.773 8.011 7.984 1.00 22.83 99 TYR A N 1
ATOM 784 C CA . TYR A 1 100 ? 5.247 7.159 9.102 1.00 23.94 99 TYR A CA 1
ATOM 785 C C . TYR A 1 100 ? 6.770 7.116 9.118 1.00 24.05 99 TYR A C 1
ATOM 786 O O . TYR A 1 100 ? 7.338 7.106 10.198 1.00 24.62 99 TYR A O 1
ATOM 795 N N . GLU A 1 101 ? 7.365 7.114 7.931 1.00 27.17 100 GLU A N 1
ATOM 796 C CA . GLU A 1 101 ? 8.841 6.972 7.808 1.00 28.50 100 GLU A CA 1
ATOM 797 C C . GLU A 1 101 ? 9.556 8.171 8.418 1.00 26.22 100 GLU A C 1
ATOM 798 O O . GLU A 1 101 ? 10.750 8.038 8.727 1.00 24.65 100 GLU A O 1
ATOM 804 N N . ASP A 1 102 ? 8.862 9.287 8.564 1.00 23.04 101 ASP A N 1
ATOM 805 C CA . ASP A 1 102 ? 9.454 10.532 9.119 1.00 23.96 101 ASP A CA 1
ATOM 806 C C . ASP A 1 102 ? 9.448 10.491 10.655 1.00 21.28 101 ASP A C 1
ATOM 807 O O . ASP A 1 102 ? 10.034 11.351 11.279 1.00 22.34 101 ASP A O 1
ATOM 812 N N . GLY A 1 103 ? 8.816 9.470 11.222 1.00 21.54 102 GLY A N 1
ATOM 813 C CA . GLY A 1 103 ? 8.769 9.327 12.681 1.00 19.93 102 GLY A CA 1
ATOM 814 C C . GLY A 1 103 ? 10.116 9.008 13.288 1.00 21.35 102 GLY A C 1
ATOM 815 O O . GLY A 1 103 ? 11.024 8.652 12.543 1.00 21.45 102 GLY A O 1
ATOM 816 N N . ILE A 1 104 ? 10.216 9.137 14.609 1.00 18.41 103 ILE A N 1
ATOM 817 C CA . ILE A 1 104 ? 11.489 8.793 15.300 1.00 18.66 103 ILE A CA 1
ATOM 818 C C . ILE A 1 104 ? 11.870 7.359 14.924 1.00 21.60 103 ILE A C 1
ATOM 819 O O . ILE A 1 104 ? 11.058 6.475 15.125 1.00 20.91 103 ILE A O 1
ATOM 824 N N . SER A 1 105 ? 13.083 7.168 14.412 1.00 19.41 104 SER A N 1
ATOM 825 C CA . SER A 1 105 ? 13.509 5.853 13.884 1.00 19.76 104 SER A CA 1
ATOM 826 C C . SER A 1 105 ? 13.514 4.729 14.909 1.00 20.08 104 SER A C 1
ATOM 827 O O . SER A 1 105 ? 14.078 4.921 15.975 1.00 20.23 104 SER A O 1
ATOM 830 N N . LYS A 1 106 ? 12.854 3.633 14.551 1.00 25.08 105 LYS A N 1
ATOM 831 C CA . LYS A 1 106 ? 12.907 2.384 15.337 1.00 24.60 105 LYS A CA 1
ATOM 832 C C . LYS A 1 106 ? 12.855 2.679 16.833 1.00 22.77 105 LYS A C 1
ATOM 833 O O . LYS A 1 106 ? 13.726 2.219 17.561 1.00 22.69 105 LYS A O 1
ATOM 839 N N . THR A 1 107 ? 11.784 3.349 17.247 1.00 22.41 106 THR A N 1
ATOM 840 C CA . THR A 1 107 ? 11.633 3.787 18.647 1.00 19.26 106 THR A CA 1
ATOM 841 C C . THR A 1 107 ? 10.216 3.423 19.139 1.00 17.70 106 THR A C 1
ATOM 842 O O . THR A 1 107 ? 9.247 3.696 18.430 1.00 17.30 106 THR A O 1
ATOM 846 N N . ASP A 1 108 ? 10.131 2.831 20.327 1.00 16.71 107 ASP A N 1
ATOM 847 C CA . ASP A 1 108 ? 8.804 2.442 20.869 1.00 16.03 107 ASP A CA 1
ATOM 848 C C . ASP A 1 108 ? 8.399 3.286 22.082 1.00 17.99 107 ASP A C 1
ATOM 849 O O . ASP A 1 108 ? 7.270 3.197 22.495 1.00 15.46 107 ASP A O 1
ATOM 854 N N . GLY A 1 109 ? 9.312 4.085 22.604 1.00 17.39 108 GLY A N 1
ATOM 855 C CA . GLY A 1 109 ? 8.982 4.996 23.711 1.00 16.32 108 GLY A CA 1
ATOM 856 C C . GLY A 1 109 ? 9.586 6.378 23.501 1.00 17.68 108 GLY A C 1
ATOM 857 O O . GLY A 1 109 ? 10.689 6.456 23.004 1.00 17.10 108 GLY A O 1
ATOM 858 N N . ILE A 1 110 ? 8.838 7.415 23.855 1.00 15.48 109 ILE A N 1
ATOM 859 C CA . ILE A 1 110 ? 9.344 8.811 23.730 1.00 15.45 109 ILE A CA 1
ATOM 860 C C . ILE A 1 110 ? 9.031 9.585 25.013 1.00 16.14 109 ILE A C 1
ATOM 861 O O . ILE A 1 110 ? 8.036 9.284 25.653 1.00 15.67 109 ILE A O 1
ATOM 866 N N . TYR A 1 111 ? 9.893 10.539 25.349 1.00 15.91 110 TYR A N 1
ATOM 867 C CA . TYR A 1 111 ? 9.636 11.392 26.528 1.00 16.33 110 TYR A CA 1
ATOM 868 C C . TYR A 1 111 ? 10.130 12.819 26.289 1.00 16.56 110 TYR A C 1
ATOM 869 O O . TYR A 1 111 ? 11.007 13.005 25.456 1.00 15.91 110 TYR A O 1
ATOM 878 N N . THR A 1 112 ? 9.572 13.752 27.046 1.00 15.27 111 THR A N 1
ATOM 879 C CA . THR A 1 112 ? 9.941 15.166 26.847 1.00 17.82 111 THR A CA 1
ATOM 880 C C . THR A 1 112 ? 9.669 16.031 28.072 1.00 18.70 111 THR A C 1
ATOM 881 O O . THR A 1 112 ? 8.894 15.609 28.927 1.00 19.21 111 THR A O 1
ATOM 885 N N . SER A 1 113 ? 10.334 17.189 28.131 1.00 21.21 112 SER A N 1
ATOM 886 C CA . SER A 1 113 ? 10.073 18.222 29.161 1.00 21.00 112 SER A CA 1
ATOM 887 C C . SER A 1 113 ? 9.505 19.447 28.420 1.00 23.03 112 SER A C 1
ATOM 888 O O . SER A 1 113 ? 9.143 20.410 29.082 1.00 20.88 112 SER A O 1
ATOM 891 N N . ASN A 1 114 ? 9.397 19.362 27.091 1.00 21.14 113 ASN A N 1
ATOM 892 C CA . ASN A 1 114 ? 8.933 20.498 26.250 1.00 21.90 113 ASN A CA 1
ATOM 893 C C . ASN A 1 114 ? 7.424 20.664 26.394 1.00 23.21 113 ASN A C 1
ATOM 894 O O . ASN A 1 114 ? 6.713 19.678 26.235 1.00 19.83 113 ASN A O 1
ATOM 899 N N . GLU A 1 115 ? 6.980 21.895 26.621 1.00 23.71 114 GLU A N 1
ATOM 900 C CA . GLU A 1 115 ? 5.547 22.125 26.919 1.00 25.74 114 GLU A CA 1
ATOM 901 C C . GLU A 1 115 ? 4.707 22.311 25.660 1.00 24.01 114 GLU A C 1
ATOM 902 O O . GLU A 1 115 ? 3.494 22.240 25.769 1.00 25.30 114 GLU A O 1
ATOM 908 N N . ASP A 1 116 ? 5.344 22.510 24.526 1.00 24.29 115 ASP A N 1
ATOM 909 C CA . ASP A 1 116 ? 4.581 22.827 23.296 1.00 26.86 115 ASP A CA 1
ATOM 910 C C . ASP A 1 116 ? 4.263 21.574 22.486 1.00 27.31 115 ASP A C 1
ATOM 911 O O . ASP A 1 116 ? 3.387 21.644 21.641 1.00 29.60 115 ASP A O 1
ATOM 916 N N . VAL A 1 117 ? 4.898 20.458 22.800 1.00 24.03 116 VAL A N 1
ATOM 917 C CA . VAL A 1 117 ? 4.731 19.252 21.953 1.00 22.51 116 VAL A CA 1
ATOM 918 C C . VAL A 1 117 ? 3.592 18.338 22.408 1.00 20.82 116 VAL A C 1
ATOM 919 O O . VAL A 1 117 ? 3.101 18.506 23.509 1.00 18.28 116 VAL A O 1
ATOM 923 N N . LEU A 1 118 ? 3.165 17.452 21.510 1.00 18.41 117 LEU A N 1
ATOM 924 C CA . LEU A 1 118 ? 2.194 16.404 21.872 1.00 16.08 117 LEU A CA 1
ATOM 925 C C . LEU A 1 118 ? 2.879 15.093 21.523 1.00 14.48 117 LEU A C 1
ATOM 926 O O . LEU A 1 118 ? 3.136 14.860 20.358 1.00 15.32 117 LEU A O 1
ATOM 931 N N . LEU A 1 119 ? 3.160 14.301 22.546 1.00 14.61 118 LEU A N 1
ATOM 932 C CA . LEU A 1 119 ? 3.735 12.967 22.294 1.00 15.24 118 LEU A CA 1
ATOM 933 C C . LEU A 1 119 ? 2.575 12.074 21.855 1.00 14.37 118 LEU A C 1
ATOM 934 O O . LEU A 1 119 ? 1.498 12.216 22.422 1.00 14.24 118 LEU A O 1
ATOM 939 N N . THR A 1 120 ? 2.805 11.233 20.844 1.00 13.95 119 THR A N 1
ATOM 940 C CA . THR A 1 120 ? 1.769 10.272 20.385 1.00 14.22 119 THR A CA 1
ATOM 941 C C . THR A 1 120 ? 2.364 8.866 20.237 1.00 14.76 119 THR A C 1
ATOM 942 O O . THR A 1 120 ? 3.582 8.753 20.087 1.00 14.82 119 THR A O 1
ATOM 946 N N . SER A 1 121 ? 1.511 7.854 20.301 1.00 15.04 120 SER A N 1
ATOM 947 C CA . SER A 1 121 ? 1.919 6.437 20.123 1.00 13.81 120 SER A CA 1
ATOM 948 C C . SER A 1 121 ? 0.703 5.735 19.513 1.00 13.80 120 SER A C 1
ATOM 949 O O . SER A 1 121 ? -0.372 6.011 19.966 1.00 14.49 120 SER A O 1
ATOM 952 N N A CYS A 1 122 ? 0.918 4.734 18.650 0.50 14.72 121 CYS A N 1
ATOM 953 N N B CYS A 1 122 ? 0.916 4.732 18.650 0.50 15.10 121 CYS A N 1
ATOM 954 C CA A CYS A 1 122 ? -0.225 4.080 17.947 0.50 14.95 121 CYS A CA 1
ATOM 955 C CA B CYS A 1 122 ? -0.217 4.068 17.934 0.50 15.52 121 CYS A CA 1
ATOM 956 C C A CYS A 1 122 ? -0.540 2.695 18.501 0.50 14.41 121 CYS A C 1
ATOM 957 C C B CYS A 1 122 ? -0.540 2.702 18.528 0.50 14.72 121 CYS A C 1
ATOM 958 O O A CYS A 1 122 ? 0.400 1.908 18.660 0.50 14.01 121 CYS A O 1
ATOM 959 O O B CYS A 1 122 ? 0.398 1.907 18.660 0.50 14.21 121 CYS A O 1
ATOM 964 N N . TYR A 1 123 ? -1.828 2.349 18.544 1.00 13.70 122 TYR A N 1
ATOM 965 C CA . TYR A 1 123 ? -2.240 1.064 19.153 1.00 13.82 122 TYR A CA 1
ATOM 966 C C . TYR A 1 123 ? -3.462 0.402 18.525 1.00 12.72 122 TYR A C 1
ATOM 967 O O . TYR A 1 123 ? -4.361 1.088 18.068 1.00 12.46 122 TYR A O 1
ATOM 976 N N . ALA A 1 124 ? -3.445 -0.920 18.543 1.00 12.37 123 ALA A N 1
ATOM 977 C CA . ALA A 1 124 ? -4.648 -1.693 18.187 1.00 12.26 123 ALA A CA 1
ATOM 978 C C . ALA A 1 124 ? -4.514 -3.049 18.889 1.00 11.31 123 ALA A C 1
ATOM 979 O O . ALA A 1 124 ? -4.653 -4.004 18.156 1.00 11.87 123 ALA A O 1
ATOM 981 N N . ASP A 1 125 ? -4.228 -3.057 20.211 1.00 11.62 124 ASP A N 1
ATOM 982 C CA . ASP A 1 125 ? -4.181 -4.265 21.098 1.00 11.71 124 ASP A CA 1
ATOM 983 C C . ASP A 1 125 ? -3.008 -4.164 22.087 1.00 12.32 124 ASP A C 1
ATOM 984 O O . ASP A 1 125 ? -3.093 -4.697 23.161 1.00 13.28 124 ASP A O 1
ATOM 989 N N . CYS A 1 126 ? -1.930 -3.542 21.654 1.00 14.72 125 CYS A N 1
ATOM 990 C CA . CYS A 1 126 ? -0.747 -3.483 22.533 1.00 15.10 125 CYS A CA 1
ATOM 991 C C . CYS A 1 126 ? -0.995 -2.557 23.716 1.00 13.05 125 CYS A C 1
ATOM 992 O O . CYS A 1 126 ? -1.890 -1.739 23.658 1.00 14.82 125 CYS A O 1
ATOM 995 N N . VAL A 1 127 ? -0.145 -2.683 24.720 1.00 14.39 126 VAL A N 1
ATOM 996 C CA . VAL A 1 127 ? -0.375 -1.909 25.969 1.00 13.65 126 VAL A CA 1
ATOM 997 C C . VAL A 1 127 ? 0.199 -0.497 25.849 1.00 13.36 126 VAL A C 1
ATOM 998 O O . VAL A 1 127 ? 1.375 -0.356 25.580 1.00 12.39 126 VAL A O 1
ATOM 1002 N N . PRO A 1 128 ? -0.633 0.530 26.017 1.00 11.99 127 PRO A N 1
ATOM 1003 C CA . PRO A 1 128 ? -0.156 1.894 26.063 1.00 11.93 127 PRO A CA 1
ATOM 1004 C C . PRO A 1 128 ? 0.318 2.254 27.478 1.00 12.47 127 PRO A C 1
ATOM 1005 O O . PRO A 1 128 ? -0.457 2.189 28.381 1.00 13.84 127 PRO A O 1
ATOM 1009 N N . LEU A 1 129 ? 1.608 2.551 27.600 1.00 11.99 128 LEU A N 1
ATOM 1010 C CA . LEU A 1 129 ? 2.146 3.007 28.897 1.00 11.71 128 LEU A CA 1
ATOM 1011 C C . LEU A 1 129 ? 2.305 4.535 28.886 1.00 12.40 128 LEU A C 1
ATOM 1012 O O . LEU A 1 129 ? 2.762 5.068 27.893 1.00 13.10 128 LEU A O 1
ATOM 1017 N N . TYR A 1 130 ? 1.928 5.174 29.985 1.00 12.16 129 TYR A N 1
ATOM 1018 C CA . TYR A 1 130 ? 2.057 6.643 30.118 1.00 13.07 129 TYR A CA 1
ATOM 1019 C C . TYR A 1 130 ? 2.873 6.930 31.373 1.00 13.50 129 TYR A C 1
ATOM 1020 O O . TYR A 1 130 ? 2.698 6.219 32.346 1.00 12.18 129 TYR A O 1
ATOM 1029 N N . PHE A 1 131 ? 3.725 7.953 31.296 1.00 13.40 130 PHE A N 1
ATOM 1030 C CA . PHE A 1 131 ? 4.606 8.320 32.419 1.00 12.75 130 PHE A CA 1
ATOM 1031 C C . PHE A 1 131 ? 4.493 9.824 32.704 1.00 11.90 130 PHE A C 1
ATOM 1032 O O . PHE A 1 131 ? 4.481 10.597 31.785 1.00 12.89 130 PHE A O 1
ATOM 1040 N N . TYR A 1 132 ? 4.440 10.167 33.985 1.00 12.89 131 TYR A N 1
ATOM 1041 C CA . TYR A 1 132 ? 4.401 11.598 34.358 1.00 14.13 131 TYR A CA 1
ATOM 1042 C C . TYR A 1 132 ? 5.116 11.816 35.695 1.00 16.93 131 TYR A C 1
ATOM 1043 O O . TYR A 1 132 ? 4.792 11.149 36.662 1.00 15.27 131 TYR A O 1
ATOM 1052 N N . ALA A 1 133 ? 6.116 12.703 35.703 1.00 15.76 132 ALA A N 1
ATOM 1053 C CA . ALA A 1 133 ? 6.737 13.113 36.985 1.00 16.37 132 ALA A CA 1
ATOM 1054 C C . ALA A 1 133 ? 6.386 14.592 37.157 1.00 18.56 132 ALA A C 1
ATOM 1055 O O . ALA A 1 133 ? 7.090 15.427 36.611 1.00 20.06 132 ALA A O 1
ATOM 1057 N N . PRO A 1 134 ? 5.280 14.926 37.845 1.00 20.56 133 PRO A N 1
ATOM 1058 C CA . PRO A 1 134 ? 4.816 16.315 37.920 1.00 24.56 133 PRO A CA 1
ATOM 1059 C C . PRO A 1 134 ? 5.856 17.316 38.443 1.00 26.66 133 PRO A C 1
ATOM 1060 O O . PRO A 1 134 ? 5.923 18.401 37.934 1.00 25.73 133 PRO A O 1
ATOM 1064 N N . SER A 1 135 ? 6.651 16.885 39.407 1.00 27.29 134 SER A N 1
ATOM 1065 C CA . SER A 1 135 ? 7.667 17.767 40.031 1.00 33.06 134 SER A CA 1
ATOM 1066 C C . SER A 1 135 ? 8.804 18.102 39.061 1.00 32.44 134 SER A C 1
ATOM 1067 O O . SER A 1 135 ? 9.466 19.115 39.288 1.00 36.45 134 SER A O 1
ATOM 1070 N N . HIS A 1 136 ? 9.008 17.313 38.012 1.00 26.15 135 HIS A N 1
ATOM 1071 C CA . HIS A 1 136 ? 10.140 17.557 37.093 1.00 24.51 135 HIS A CA 1
ATOM 1072 C C . HIS A 1 136 ? 9.633 17.961 35.711 1.00 22.25 135 HIS A C 1
ATOM 1073 O O . HIS A 1 136 ? 10.443 18.214 34.844 1.00 24.71 135 HIS A O 1
ATOM 1080 N N . GLY A 1 137 ? 8.320 18.002 35.552 1.00 18.92 136 GLY A N 1
ATOM 1081 C CA . GLY A 1 137 ? 7.759 18.420 34.262 1.00 18.95 136 GLY A CA 1
ATOM 1082 C C . GLY A 1 137 ? 8.120 17.453 33.157 1.00 18.96 136 GLY A C 1
ATOM 1083 O O . GLY A 1 137 ? 8.373 17.916 32.056 1.00 23.06 136 GLY A O 1
ATOM 1084 N N . MET A 1 138 ? 8.134 16.154 33.477 1.00 18.00 137 MET A N 1
ATOM 1085 C CA . MET A 1 138 ? 8.537 15.128 32.489 1.00 18.06 137 MET A CA 1
ATOM 1086 C C . MET A 1 138 ? 7.353 14.227 32.154 1.00 15.76 137 MET A C 1
ATOM 1087 O O . MET A 1 138 ? 6.705 13.758 33.064 1.00 15.59 137 MET A O 1
ATOM 1092 N N . ILE A 1 139 ? 7.113 14.065 30.857 1.00 16.23 138 ILE A N 1
ATOM 1093 C CA . ILE A 1 139 ? 6.012 13.184 30.383 1.00 15.87 138 ILE A CA 1
ATOM 1094 C C . ILE A 1 139 ? 6.582 12.167 29.379 1.00 15.45 138 ILE A C 1
ATOM 1095 O O . ILE A 1 139 ? 7.550 12.482 28.716 1.00 16.30 138 ILE A O 1
ATOM 1100 N N . GLY A 1 140 ? 5.979 10.986 29.317 1.00 13.44 139 GLY A N 1
ATOM 1101 C CA . GLY A 1 140 ? 6.447 9.975 28.367 1.00 14.92 139 GLY A CA 1
ATOM 1102 C C . GLY A 1 140 ? 5.379 8.974 27.944 1.00 14.17 139 GLY A C 1
ATOM 1103 O O . GLY A 1 140 ? 4.390 8.834 28.644 1.00 14.37 139 GLY A O 1
ATOM 1104 N N . LEU A 1 141 ? 5.605 8.338 26.800 1.00 14.61 140 LEU A N 1
ATOM 1105 C CA . LEU A 1 141 ? 4.704 7.256 26.348 1.00 14.39 140 LEU A CA 1
ATOM 1106 C C . LEU A 1 141 ? 5.585 6.073 25.942 1.00 13.86 140 LEU A C 1
ATOM 1107 O O . LEU A 1 141 ? 6.663 6.323 25.437 1.00 13.78 140 LEU A O 1
ATOM 1112 N N . ALA A 1 142 ? 5.129 4.852 26.204 1.00 14.40 141 ALA A N 1
ATOM 1113 C CA . ALA A 1 142 ? 5.835 3.654 25.701 1.00 15.16 141 ALA A CA 1
ATOM 1114 C C . ALA A 1 142 ? 4.836 2.631 25.152 1.00 15.09 141 ALA A C 1
ATOM 1115 O O . ALA A 1 142 ? 3.800 2.437 25.772 1.00 15.17 141 ALA A O 1
ATOM 1117 N N . HIS A 1 143 ? 5.173 2.038 24.013 1.00 15.04 142 HIS A N 1
ATOM 1118 C CA . HIS A 1 143 ? 4.345 1.008 23.337 1.00 14.82 142 HIS A CA 1
ATOM 1119 C C . HIS A 1 143 ? 4.828 -0.372 23.784 1.00 15.43 142 HIS A C 1
ATOM 1120 O O . HIS A 1 143 ? 5.970 -0.704 23.479 1.00 16.48 142 HIS A O 1
ATOM 1127 N N . ALA A 1 144 ? 3.974 -1.111 24.497 1.00 15.19 143 ALA A N 1
ATOM 1128 C CA . ALA A 1 144 ? 4.387 -2.411 25.054 1.00 16.06 143 ALA A CA 1
ATOM 1129 C C . ALA A 1 144 ? 3.494 -3.553 24.589 1.00 15.30 143 ALA A C 1
ATOM 1130 O O . ALA A 1 144 ? 2.519 -3.847 25.261 1.00 14.80 143 ALA A O 1
ATOM 1132 N N . GLY A 1 145 ? 3.830 -4.146 23.455 1.00 16.19 144 GLY A N 1
ATOM 1133 C CA . GLY A 1 145 ? 3.165 -5.408 23.121 1.00 15.04 144 GLY A CA 1
ATOM 1134 C C . GLY A 1 145 ? 3.922 -6.472 23.903 1.00 14.53 144 GLY A C 1
ATOM 1135 O O . GLY A 1 145 ? 4.694 -6.116 24.775 1.00 13.97 144 GLY A O 1
ATOM 1136 N N . TRP A 1 146 ? 3.788 -7.740 23.554 1.00 14.05 145 TRP A N 1
ATOM 1137 C CA . TRP A 1 146 ? 4.470 -8.729 24.414 1.00 14.38 145 TRP A CA 1
ATOM 1138 C C . TRP A 1 146 ? 5.980 -8.505 24.341 1.00 13.59 145 TRP A C 1
ATOM 1139 O O . TRP A 1 146 ? 6.637 -8.675 25.348 1.00 15.37 145 TRP A O 1
ATOM 1150 N N . LYS A 1 147 ? 6.459 -8.098 23.171 1.00 15.82 146 LYS A N 1
ATOM 1151 C CA . LYS A 1 147 ? 7.926 -7.993 22.995 1.00 15.65 146 LYS A CA 1
ATOM 1152 C C . LYS A 1 147 ? 8.482 -6.846 23.846 1.00 14.26 146 LYS A C 1
ATOM 1153 O O . LYS A 1 147 ? 9.410 -7.063 24.594 1.00 15.43 146 LYS A O 1
ATOM 1159 N N . GLY A 1 148 ? 7.881 -5.671 23.729 1.00 14.90 147 GLY A N 1
ATOM 1160 C CA . GLY A 1 148 ? 8.338 -4.530 24.534 1.00 15.74 147 GLY A CA 1
ATOM 1161 C C . GLY A 1 148 ? 8.143 -4.778 26.010 1.00 14.81 147 GLY A C 1
ATOM 1162 O O . GLY A 1 148 ? 8.971 -4.345 26.789 1.00 15.93 147 GLY A O 1
ATOM 1163 N N . THR A 1 149 ? 7.052 -5.452 26.350 1.00 14.85 148 THR A N 1
ATOM 1164 C CA . THR A 1 149 ? 6.794 -5.793 27.761 1.00 13.97 148 THR A CA 1
ATOM 1165 C C . THR A 1 149 ? 7.965 -6.616 28.302 1.00 14.30 148 THR A C 1
ATOM 1166 O O . THR A 1 149 ? 8.544 -6.208 29.292 1.00 15.19 148 THR A O 1
ATOM 1170 N N . VAL A 1 150 ? 8.275 -7.730 27.647 1.00 15.06 149 VAL A N 1
ATOM 1171 C CA . VAL A 1 150 ? 9.333 -8.637 28.165 1.00 16.36 149 VAL A CA 1
ATOM 1172 C C . VAL A 1 150 ? 10.738 -8.071 27.937 1.00 18.74 149 VAL A C 1
ATOM 1173 O O . VAL A 1 150 ? 11.648 -8.524 28.626 1.00 20.02 149 VAL A O 1
ATOM 1177 N N . GLN A 1 151 ? 10.891 -7.125 27.014 1.00 19.04 150 GLN A N 1
ATOM 1178 C CA . GLN A 1 151 ? 12.204 -6.465 26.834 1.00 19.24 150 GLN A CA 1
ATOM 1179 C C . GLN A 1 151 ? 12.318 -5.318 27.842 1.00 18.33 150 GLN A C 1
ATOM 1180 O O . GLN A 1 151 ? 13.312 -4.606 27.783 1.00 18.71 150 GLN A O 1
ATOM 1186 N N . GLU A 1 152 ? 11.307 -5.143 28.692 1.00 17.31 151 GLU A N 1
ATOM 1187 C CA . GLU A 1 152 ? 11.383 -4.173 29.811 1.00 16.90 151 GLU A CA 1
ATOM 1188 C C . GLU A 1 152 ? 11.451 -2.721 29.339 1.00 17.64 151 GLU A C 1
ATOM 1189 O O . GLU A 1 152 ? 12.308 -1.989 29.811 1.00 16.83 151 GLU A O 1
ATOM 1195 N N . ILE A 1 153 ? 10.518 -2.351 28.475 1.00 16.70 152 ILE A N 1
ATOM 1196 C CA . ILE A 1 153 ? 10.520 -0.961 27.951 1.00 16.07 152 ILE A CA 1
ATOM 1197 C C . ILE A 1 153 ? 10.119 0.030 29.055 1.00 15.40 152 ILE A C 1
ATOM 1198 O O . ILE A 1 153 ? 10.575 1.151 29.026 1.00 14.97 152 ILE A O 1
ATOM 1203 N N . ALA A 1 154 ? 9.284 -0.412 29.991 1.00 15.95 153 ALA A N 1
ATOM 1204 C CA . ALA A 1 154 ? 8.925 0.488 31.099 1.00 15.46 153 ALA A CA 1
ATOM 1205 C C . ALA A 1 154 ? 10.181 0.816 31.911 1.00 16.38 153 ALA A C 1
ATOM 1206 O O . ALA A 1 154 ? 10.387 1.970 32.235 1.00 16.20 153 ALA A O 1
ATOM 1208 N N . LYS A 1 155 ? 10.994 -0.201 32.178 1.00 16.94 154 LYS A N 1
ATOM 1209 C CA . LYS A 1 155 ? 12.240 0.005 32.955 1.00 17.11 154 LYS A CA 1
ATOM 1210 C C . LYS A 1 155 ? 13.210 0.892 32.170 1.00 17.49 154 LYS A C 1
ATOM 1211 O O . LYS A 1 155 ? 13.895 1.682 32.785 1.00 16.34 154 LYS A O 1
ATOM 1217 N N . GLU A 1 156 ? 13.219 0.765 30.846 1.00 18.73 155 GLU A N 1
ATOM 1218 C CA . GLU A 1 156 ? 14.110 1.607 30.012 1.00 19.40 155 GLU A CA 1
ATOM 1219 C C . GLU A 1 156 ? 13.737 3.072 30.224 1.00 18.00 155 GLU A C 1
ATOM 1220 O O . GLU A 1 156 ? 14.628 3.869 30.417 1.00 17.33 155 GLU A O 1
ATOM 1226 N N . MET A 1 157 ? 12.437 3.364 30.223 1.00 15.92 156 MET A N 1
ATOM 1227 C CA . MET A 1 157 ? 11.956 4.749 30.431 1.00 17.23 156 MET A CA 1
ATOM 1228 C C . MET A 1 157 ? 12.368 5.212 31.831 1.00 18.63 156 MET A C 1
ATOM 1229 O O . MET A 1 157 ? 12.929 6.281 31.952 1.00 17.97 156 MET A O 1
ATOM 1234 N N . ILE A 1 158 ? 12.077 4.387 32.829 1.00 17.33 157 ILE A N 1
ATOM 1235 C CA . ILE A 1 158 ? 12.353 4.782 34.233 1.00 17.69 157 ILE A CA 1
ATOM 1236 C C . ILE A 1 158 ? 13.858 5.027 34.421 1.00 17.63 157 ILE A C 1
ATOM 1237 O O . ILE A 1 158 ? 14.195 5.998 35.057 1.00 18.87 157 ILE A O 1
ATOM 1242 N N . GLN A 1 159 ? 14.691 4.163 33.851 1.00 19.41 158 GLN A N 1
ATOM 1243 C CA . GLN A 1 159 ? 16.167 4.288 34.016 1.00 21.44 158 GLN A CA 1
ATOM 1244 C C . GLN A 1 159 ? 16.647 5.602 33.404 1.00 22.73 158 GLN A C 1
ATOM 1245 O O . GLN A 1 159 ? 17.515 6.242 33.987 1.00 23.56 158 GLN A O 1
ATOM 1251 N N . LYS A 1 160 ? 16.096 5.953 32.256 1.00 21.13 159 LYS A N 1
ATOM 1252 C CA . LYS A 1 160 ? 16.473 7.227 31.609 1.00 23.88 159 LYS A CA 1
ATOM 1253 C C . LYS A 1 160 ? 16.053 8.393 32.500 1.00 23.24 159 LYS A C 1
ATOM 1254 O O . LYS A 1 160 ? 16.822 9.313 32.640 1.00 25.86 159 LYS A O 1
ATOM 1260 N N . TRP A 1 161 ? 14.868 8.312 33.100 1.00 18.70 160 TRP A N 1
ATOM 1261 C CA . TRP A 1 161 ? 14.391 9.389 33.995 1.00 19.25 160 TRP A CA 1
ATOM 1262 C C . TRP A 1 161 ? 15.281 9.458 35.241 1.00 19.36 160 TRP A C 1
ATOM 1263 O O . TRP A 1 161 ? 15.629 10.544 35.641 1.00 19.76 160 TRP A O 1
ATOM 1274 N N . ASN A 1 162 ? 15.617 8.319 35.816 1.00 21.05 161 ASN A N 1
ATOM 1275 C CA . ASN A 1 162 ? 16.563 8.284 36.962 1.00 22.92 161 ASN A CA 1
ATOM 1276 C C . ASN A 1 162 ? 17.835 9.057 36.595 1.00 25.71 161 ASN A C 1
ATOM 1277 O O . ASN A 1 162 ? 18.355 9.751 37.463 1.00 27.18 161 ASN A O 1
ATOM 1282 N N . ALA A 1 163 ? 18.316 8.911 35.368 1.00 25.11 162 ALA A N 1
ATOM 1283 C CA . ALA A 1 163 ? 19.578 9.575 34.954 1.00 27.24 162 ALA A CA 1
ATOM 1284 C C . ALA A 1 163 ? 19.364 11.081 34.819 1.00 30.02 162 ALA A C 1
ATOM 1285 O O . ALA A 1 163 ? 20.353 11.807 34.885 1.00 34.83 162 ALA A O 1
ATOM 1287 N N . GLU A 1 164 ? 18.121 11.510 34.616 1.00 28.28 163 GLU A N 1
ATOM 1288 C CA . GLU A 1 164 ? 17.789 12.957 34.543 1.00 29.71 163 GLU A CA 1
ATOM 1289 C C . GLU A 1 164 ? 17.506 13.482 35.961 1.00 23.91 163 GLU A C 1
ATOM 1290 O O . GLU A 1 164 ? 16.996 14.599 36.067 1.00 26.69 163 GLU A O 1
ATOM 1296 N N . GLY A 1 165 ? 17.734 12.664 36.993 1.00 25.03 164 GLY A N 1
ATOM 1297 C CA . GLY A 1 165 ? 17.578 13.094 38.394 1.00 23.65 164 GLY A CA 1
ATOM 1298 C C . GLY A 1 165 ? 16.193 12.860 38.960 1.00 23.61 164 GLY A C 1
ATOM 1299 O O . GLY A 1 165 ? 15.891 13.391 40.017 1.00 21.98 164 GLY A O 1
ATOM 1300 N N . ILE A 1 166 ? 15.392 12.063 38.258 1.00 20.86 165 ILE A N 1
ATOM 1301 C CA . ILE A 1 166 ? 14.015 11.763 38.732 1.00 18.90 165 ILE A CA 1
ATOM 1302 C C . ILE A 1 166 ? 14.006 10.431 39.470 1.00 19.45 165 ILE A C 1
ATOM 1303 O O . ILE A 1 166 ? 14.277 9.435 38.851 1.00 19.69 165 ILE A O 1
ATOM 1308 N N . SER A 1 167 ? 13.656 10.458 40.754 1.00 21.30 166 SER A N 1
ATOM 1309 C CA . SER A 1 167 ? 13.560 9.212 41.546 1.00 21.01 166 SER A CA 1
ATOM 1310 C C . SER A 1 167 ? 12.359 8.409 41.060 1.00 20.69 166 SER A C 1
ATOM 1311 O O . SER A 1 167 ? 11.362 9.006 40.657 1.00 19.52 166 SER A O 1
ATOM 1314 N N . SER A 1 168 ? 12.458 7.094 41.177 1.00 20.13 167 SER A N 1
ATOM 1315 C CA . SER A 1 168 ? 11.349 6.225 40.721 1.00 19.16 167 SER A CA 1
ATOM 1316 C C . SER A 1 168 ? 10.087 6.459 41.558 1.00 19.67 167 SER A C 1
ATOM 1317 O O . SER A 1 168 ? 9.014 6.188 41.055 1.00 18.20 167 SER A O 1
ATOM 1320 N N . ASP A 1 169 ? 10.236 6.985 42.773 1.00 19.50 168 ASP A N 1
ATOM 1321 C CA . ASP A 1 169 ? 9.080 7.201 43.679 1.00 24.83 168 ASP A CA 1
ATOM 1322 C C . ASP A 1 169 ? 8.321 8.470 43.279 1.00 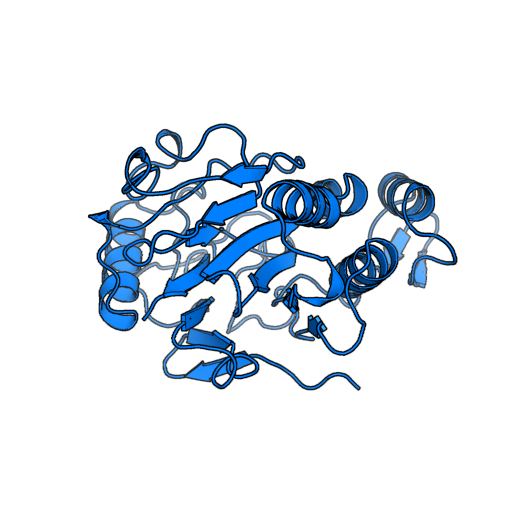20.98 168 ASP A C 1
ATOM 1323 O O . ASP A 1 169 ? 7.256 8.708 43.832 1.00 22.91 168 ASP A O 1
ATOM 1328 N N . GLU A 1 170 ? 8.856 9.209 42.309 1.00 21.33 169 GLU A N 1
ATOM 1329 C CA . GLU A 1 170 ? 8.210 10.453 41.824 1.00 20.05 169 GLU A CA 1
ATOM 1330 C C . GLU A 1 170 ? 7.549 10.216 40.460 1.00 19.12 169 GLU A C 1
ATOM 1331 O O . GLU A 1 170 ? 7.013 11.162 39.907 1.00 20.18 169 GLU A O 1
ATOM 1337 N N . ILE A 1 171 ? 7.607 8.981 39.965 1.00 17.25 170 ILE A N 1
ATOM 1338 C CA . ILE A 1 171 ? 7.082 8.691 38.602 1.00 14.92 170 ILE A CA 1
ATOM 1339 C C . ILE A 1 171 ? 5.710 8.033 38.682 1.00 14.87 170 ILE A C 1
ATOM 1340 O O . ILE A 1 171 ? 5.591 7.006 39.317 1.00 16.24 170 ILE A O 1
ATOM 1345 N N . HIS A 1 172 ? 4.727 8.674 38.060 1.00 13.88 171 HIS A N 1
ATOM 1346 C CA . HIS A 1 172 ? 3.363 8.108 37.976 1.00 15.21 171 HIS A CA 1
ATOM 1347 C C . HIS A 1 172 ? 3.210 7.387 36.634 1.00 13.94 171 HIS A C 1
ATOM 1348 O O . HIS A 1 172 ? 3.717 7.883 35.629 1.00 14.56 171 HIS A O 1
ATOM 1355 N N . VAL A 1 173 ? 2.594 6.217 36.672 1.00 13.85 172 VAL A N 1
ATOM 1356 C CA . VAL A 1 173 ? 2.436 5.399 35.448 1.00 14.24 172 VAL A CA 1
ATOM 1357 C C . VAL A 1 173 ? 0.951 5.132 35.221 1.00 13.59 172 VAL A C 1
ATOM 1358 O O . VAL A 1 173 ? 0.233 4.956 36.186 1.00 14.84 172 VAL A O 1
ATOM 1362 N N . ALA A 1 174 ? 0.535 5.238 33.964 1.00 13.58 173 ALA A N 1
ATOM 1363 C CA . ALA A 1 174 ? -0.837 4.844 33.609 1.00 12.70 173 ALA A CA 1
ATOM 1364 C C . ALA A 1 174 ? -0.762 3.745 32.533 1.00 14.00 173 ALA A C 1
ATOM 1365 O O . ALA A 1 174 ? 0.132 3.776 31.709 1.00 12.66 173 ALA A O 1
ATOM 1367 N N . ILE A 1 175 ? -1.687 2.798 32.610 1.00 13.61 174 ILE A N 1
ATOM 1368 C CA . ILE A 1 175 ? -1.694 1.648 31.674 1.00 14.76 174 ILE A CA 1
ATOM 1369 C C . ILE A 1 175 ? -3.043 1.682 30.973 1.00 14.20 174 ILE A C 1
ATOM 1370 O O . ILE A 1 175 ? -4.055 1.576 31.643 1.00 15.63 174 ILE A O 1
ATOM 1375 N N . GLY A 1 176 ? -3.011 1.843 29.663 1.00 13.47 175 GLY A N 1
ATOM 1376 C CA . GLY A 1 176 ? -4.281 2.067 28.970 1.00 13.52 175 GLY A CA 1
ATOM 1377 C C . GLY A 1 176 ? -4.941 0.861 28.308 1.00 13.13 175 GLY A C 1
ATOM 1378 O O . GLY A 1 176 ? -4.512 -0.255 28.542 1.00 13.55 175 GLY A O 1
ATOM 1379 N N . PRO A 1 177 ? -6.020 1.074 27.510 1.00 14.07 176 PRO A N 1
ATOM 1380 C CA . PRO A 1 177 ? -6.706 -0.036 26.900 1.00 13.84 176 PRO A CA 1
ATOM 1381 C C . PRO A 1 177 ? -5.813 -0.904 26.014 1.00 13.96 176 PRO A C 1
ATOM 1382 O O . PRO A 1 177 ? -5.014 -0.389 25.305 1.00 14.52 176 PRO A O 1
ATOM 1386 N N . SER A 1 178 ? -6.038 -2.208 26.094 1.00 13.98 177 SER A N 1
ATOM 1387 C CA . SER A 1 178 ? -5.191 -3.189 25.382 1.00 13.12 177 SER A CA 1
ATOM 1388 C C . SER A 1 178 ? -5.970 -4.491 25.276 1.00 14.03 177 SER A C 1
ATOM 1389 O O . SER A 1 178 ? -7.046 -4.562 25.840 1.00 13.77 177 SER A O 1
ATOM 1392 N N . ILE A 1 179 ? -5.404 -5.468 24.570 1.00 13.46 178 ILE A N 1
ATOM 1393 C CA . ILE A 1 179 ? -6.070 -6.800 24.496 1.00 14.08 178 ILE A CA 1
ATOM 1394 C C . ILE A 1 179 ? -5.969 -7.471 25.867 1.00 14.30 178 ILE A C 1
ATOM 1395 O O . ILE A 1 179 ? -4.901 -7.480 26.439 1.00 14.97 178 ILE A O 1
ATOM 1400 N N . GLY A 1 180 ? -7.096 -7.918 26.389 1.00 14.36 179 GLY A N 1
ATOM 1401 C CA . GLY A 1 180 ? -7.119 -8.508 27.729 1.00 14.09 179 GLY A CA 1
ATOM 1402 C C . GLY A 1 180 ? -6.952 -10.014 27.692 1.00 16.34 179 GLY A C 1
ATOM 1403 O O . GLY A 1 180 ? -6.900 -10.547 26.606 1.00 14.80 179 GLY A O 1
ATOM 1404 N N . SER A 1 181 ? -6.908 -10.658 28.865 1.00 15.92 180 SER A N 1
ATOM 1405 C CA . SER A 1 181 ? -6.674 -12.121 28.968 1.00 16.79 180 SER A CA 1
ATOM 1406 C C . SER A 1 181 ? -7.900 -12.851 28.440 1.00 18.57 180 SER A C 1
ATOM 1407 O O . SER A 1 181 ? -7.800 -14.022 28.139 1.00 21.92 180 SER A O 1
ATOM 1410 N N . CYS A 1 182 ? -9.011 -12.150 28.376 1.00 18.02 181 CYS A N 1
ATOM 1411 C CA . CYS A 1 182 ? -10.242 -12.731 27.805 1.00 17.64 181 CYS A CA 1
ATOM 1412 C C . CYS A 1 182 ? -10.018 -13.079 26.335 1.00 20.91 181 CYS A C 1
ATOM 1413 O O . CYS A 1 182 ? -10.653 -14.017 25.860 1.00 19.14 181 CYS A O 1
ATOM 1416 N N . CYS A 1 183 ? -9.119 -12.358 25.662 1.00 17.81 182 CYS A N 1
ATOM 1417 C CA . CYS A 1 183 ? -8.961 -12.546 24.199 1.00 18.07 182 CYS A CA 1
ATOM 1418 C C . CYS A 1 183 ? -7.522 -12.837 23.794 1.00 19.22 182 CYS A C 1
ATOM 1419 O O . CYS A 1 183 ? -7.322 -13.199 22.649 1.00 21.52 182 CYS A O 1
ATOM 1422 N N . TYR A 1 184 ? -6.576 -12.657 24.698 1.00 16.87 183 TYR A N 1
ATOM 1423 C CA . TYR A 1 184 ? -5.164 -12.804 24.294 1.00 16.60 183 TYR A CA 1
ATOM 1424 C C . TYR A 1 184 ? -4.584 -14.125 24.810 1.00 19.35 183 TYR A C 1
ATOM 1425 O O . TYR A 1 184 ? -4.320 -14.242 26.001 1.00 17.29 183 TYR A O 1
ATOM 1434 N N . VAL A 1 185 ? -4.363 -15.052 23.885 1.00 19.03 184 VAL A N 1
ATOM 1435 C CA . VAL A 1 185 ? -3.806 -16.388 24.231 1.00 17.89 184 VAL A CA 1
ATOM 1436 C C . VAL A 1 185 ? -2.409 -16.509 23.609 1.00 17.51 184 VAL A C 1
ATOM 1437 O O . VAL A 1 185 ? -2.269 -16.269 22.412 1.00 17.17 184 VAL A O 1
ATOM 1441 N N . VAL A 1 186 ? -1.419 -16.828 24.430 1.00 16.20 185 VAL A N 1
ATOM 1442 C CA . VAL A 1 186 ? -0.018 -16.888 23.956 1.00 17.78 185 VAL A CA 1
ATOM 1443 C C . VAL A 1 186 ? 0.572 -18.276 24.159 1.00 18.05 185 VAL A C 1
ATOM 1444 O O . VAL A 1 186 ? -0.032 -19.100 24.811 1.00 17.14 185 VAL A O 1
ATOM 1448 N N . ASP A 1 187 ? 1.773 -18.439 23.639 1.00 18.37 186 ASP A N 1
ATOM 1449 C CA . ASP A 1 187 ? 2.449 -19.743 23.690 1.00 19.73 186 ASP A CA 1
ATOM 1450 C C . ASP A 1 187 ? 3.520 -19.718 24.774 1.00 19.08 186 ASP A C 1
ATOM 1451 O O . ASP A 1 187 ? 3.604 -18.734 25.484 1.00 20.94 186 ASP A O 1
ATOM 1456 N N . ASP A 1 188 ? 4.322 -20.764 24.832 1.00 20.41 187 ASP A N 1
ATOM 1457 C CA . ASP A 1 188 ? 5.375 -20.898 25.866 1.00 20.01 187 ASP A CA 1
ATOM 1458 C C . ASP A 1 188 ? 6.513 -19.910 25.621 1.00 21.96 187 ASP A C 1
ATOM 1459 O O . ASP A 1 188 ? 7.120 -19.507 26.574 1.00 19.86 187 ASP A O 1
ATOM 1464 N N . ARG A 1 189 ? 6.790 -19.591 24.362 1.00 23.60 188 ARG A N 1
ATOM 1465 C CA . ARG A 1 189 ? 7.817 -18.574 24.059 1.00 22.86 188 ARG A CA 1
ATOM 1466 C C . ARG A 1 189 ? 7.504 -17.276 24.820 1.00 21.17 188 ARG A C 1
ATOM 1467 O O . ARG A 1 189 ? 8.385 -16.747 25.488 1.00 20.53 188 ARG A O 1
ATOM 1475 N N . VAL A 1 190 ? 6.271 -16.807 24.696 1.00 19.20 189 VAL A N 1
ATOM 1476 C CA . VAL A 1 190 ? 5.886 -15.533 25.369 1.00 18.26 189 VAL A CA 1
ATOM 1477 C C . VAL A 1 190 ? 5.921 -15.740 26.885 1.00 17.68 189 VAL A C 1
ATOM 1478 O O . VAL A 1 190 ? 6.532 -14.937 27.574 1.00 15.52 189 VAL A O 1
ATOM 1482 N N . LEU A 1 191 ? 5.275 -16.805 27.355 1.00 16.05 190 LEU A N 1
ATOM 1483 C CA . LEU A 1 191 ? 5.182 -17.017 28.832 1.00 17.03 190 LEU A CA 1
ATOM 1484 C C . LEU A 1 191 ? 6.571 -17.131 29.468 1.00 17.53 190 LEU A C 1
ATOM 1485 O O . LEU A 1 191 ? 6.778 -16.517 30.498 1.00 16.85 190 LEU A O 1
ATOM 1490 N N . THR A 1 192 ? 7.467 -17.883 28.839 1.00 15.94 191 THR A N 1
ATOM 1491 C CA . THR A 1 192 ? 8.851 -18.024 29.338 1.00 17.63 191 THR A CA 1
ATOM 1492 C C . THR A 1 192 ? 9.561 -16.663 29.352 1.00 17.28 191 T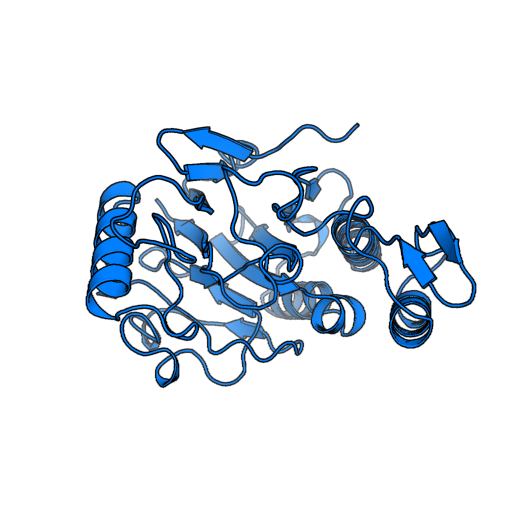HR A C 1
ATOM 1493 O O . THR A 1 192 ? 10.229 -16.371 30.315 1.00 15.99 191 THR A O 1
ATOM 1497 N N . ALA A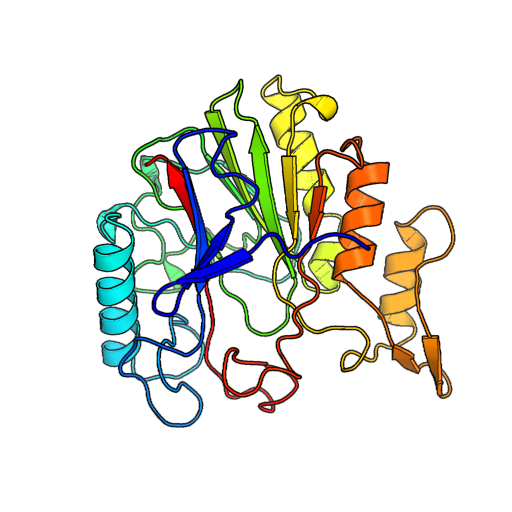 1 193 ? 9.410 -15.883 28.284 1.00 17.64 192 ALA A N 1
ATOM 1498 C CA . ALA A 1 193 ? 10.087 -14.568 28.218 1.00 17.27 192 ALA A CA 1
ATOM 1499 C C . ALA A 1 193 ? 9.592 -13.695 29.378 1.00 16.53 192 ALA A C 1
ATOM 1500 O O . ALA A 1 193 ? 10.371 -12.959 29.948 1.00 17.87 192 ALA A O 1
ATOM 1502 N N . ALA A 1 194 ? 8.300 -13.788 29.671 1.00 15.26 193 ALA A N 1
ATOM 1503 C CA . ALA A 1 194 ? 7.723 -13.005 30.777 1.00 15.57 193 ALA A CA 1
ATOM 1504 C C . ALA A 1 194 ? 8.264 -13.523 32.112 1.00 16.07 193 ALA A C 1
ATOM 1505 O O . ALA A 1 194 ? 8.560 -12.718 32.959 1.00 15.09 193 ALA A O 1
ATOM 1507 N N . GLN A 1 195 ? 8.371 -14.849 32.240 1.00 15.73 194 GLN A N 1
ATOM 1508 C CA . GLN A 1 195 ? 8.884 -15.457 33.499 1.00 15.81 194 GLN A CA 1
ATOM 1509 C C . GLN A 1 195 ? 10.341 -15.039 33.722 1.00 16.75 194 GLN A C 1
ATOM 1510 O O . GLN A 1 195 ? 10.741 -14.943 34.865 1.00 17.15 194 GLN A O 1
ATOM 1516 N N . GLU A 1 196 ? 11.075 -14.823 32.638 1.00 18.20 195 GLU A N 1
ATOM 1517 C CA . GLU A 1 196 ? 12.503 -14.449 32.765 1.00 20.49 195 GLU A CA 1
ATOM 1518 C C . GLU A 1 196 ? 12.631 -13.063 33.416 1.00 20.97 195 GLU A C 1
ATOM 1519 O O . GLU A 1 196 ? 13.639 -12.832 34.080 1.00 22.72 195 GLU A O 1
ATOM 1525 N N . VAL A 1 197 ? 11.645 -12.191 33.228 1.00 18.16 196 VAL A N 1
ATOM 1526 C CA . VAL A 1 197 ? 11.800 -10.796 33.737 1.00 16.45 196 VAL A CA 1
ATOM 1527 C C . VAL A 1 197 ? 10.899 -10.511 34.943 1.00 18.30 196 VAL A C 1
ATOM 1528 O O . VAL A 1 197 ? 11.199 -9.598 35.688 1.00 19.29 196 VAL A O 1
ATOM 1532 N N . VAL A 1 198 ? 9.849 -11.299 35.125 1.00 16.76 197 VAL A N 1
ATOM 1533 C CA . VAL A 1 198 ? 8.994 -11.114 36.317 1.00 16.69 197 VAL A CA 1
ATOM 1534 C C . VAL A 1 198 ? 9.503 -11.967 37.485 1.00 16.47 197 VAL A C 1
ATOM 1535 O O . VAL A 1 198 ? 9.719 -13.151 37.294 1.00 16.21 197 VAL A O 1
ATOM 1539 N N . SER A 1 199 ? 9.677 -11.349 38.647 1.00 18.58 198 SER A N 1
ATOM 1540 C CA . SER A 1 199 ? 10.003 -12.106 39.870 1.00 17.62 198 SER A CA 1
ATOM 1541 C C . SER A 1 199 ? 8.674 -12.622 40.404 1.00 17.50 198 SER A C 1
ATOM 1542 O O . SER A 1 199 ? 7.760 -11.835 40.590 1.00 20.48 198 SER A O 1
ATOM 1545 N N . GLY A 1 200 ? 8.602 -13.926 40.623 1.00 20.17 199 GLY A N 1
ATOM 1546 C CA . GLY A 1 200 ? 7.340 -14.518 41.071 1.00 20.39 199 GLY A CA 1
ATOM 1547 C C . GLY A 1 200 ? 6.503 -14.957 39.891 1.00 19.62 199 GLY A C 1
ATOM 1548 O O . GLY A 1 200 ? 6.944 -14.792 38.769 1.00 17.53 199 GLY A O 1
ATOM 1549 N N . ALA A 1 201 ? 5.312 -15.455 40.173 1.00 20.21 200 ALA A N 1
ATOM 1550 C CA . ALA A 1 201 ? 4.480 -16.020 39.105 1.00 22.56 200 ALA A CA 1
ATOM 1551 C C . ALA A 1 201 ? 3.970 -14.951 38.161 1.00 21.14 200 ALA A C 1
ATOM 1552 O O . ALA A 1 201 ? 3.558 -13.896 38.615 1.00 19.77 200 ALA A O 1
ATOM 1554 N N . VAL A 1 202 ? 3.984 -15.280 36.872 1.00 18.61 201 VAL A N 1
ATOM 1555 C CA . VAL A 1 202 ? 3.366 -14.380 35.878 1.00 17.06 201 VAL A CA 1
ATOM 1556 C C . VAL A 1 202 ? 1.893 -14.760 35.899 1.00 17.61 201 VAL A C 1
ATOM 1557 O O . VAL A 1 202 ? 1.609 -15.929 35.788 1.00 18.36 201 VAL A O 1
ATOM 1561 N N . PRO A 1 203 ? 0.973 -13.817 36.116 1.00 21.48 202 PRO A N 1
ATOM 1562 C CA . PRO A 1 203 ? -0.442 -14.135 36.027 1.00 22.63 202 PRO A CA 1
ATOM 1563 C C . PRO A 1 203 ? -0.791 -14.695 34.632 1.00 22.26 202 PRO A C 1
ATOM 1564 O O . PRO A 1 203 ? -0.550 -14.050 33.660 1.00 23.50 202 PRO A O 1
ATOM 1568 N N . HIS A 1 204 ? -1.356 -15.898 34.602 1.00 21.50 203 HIS A N 1
ATOM 1569 C CA . HIS A 1 204 ? -1.718 -16.553 33.321 1.00 21.07 203 HIS A CA 1
ATOM 1570 C C . HIS A 1 204 ? -2.706 -17.681 33.607 1.00 20.78 203 HIS A C 1
ATOM 1571 O O . HIS A 1 204 ? -2.746 -18.127 34.746 1.00 20.53 203 HIS A O 1
ATOM 1578 N N . GLN A 1 205 ? -3.496 -18.062 32.598 1.00 19.82 204 GLN A N 1
ATOM 1579 C CA . GLN A 1 205 ? -4.457 -19.180 32.742 1.00 19.88 204 GLN A CA 1
ATOM 1580 C C . GLN A 1 205 ? -4.271 -20.113 31.539 1.00 17.98 204 GLN A C 1
ATOM 1581 O O . GLN A 1 205 ? -4.402 -19.658 30.429 1.00 16.30 204 GLN A O 1
ATOM 1587 N N . LYS A 1 206 ? -3.943 -21.380 31.813 1.00 19.64 205 LYS A N 1
ATOM 1588 C CA . LYS A 1 206 ? -3.775 -22.373 30.728 1.00 19.51 205 LYS A CA 1
ATOM 1589 C C . LYS A 1 206 ? -5.143 -22.677 30.122 1.00 19.81 205 LYS A C 1
ATOM 1590 O O . LYS A 1 206 ? -6.054 -22.971 30.870 1.00 19.62 205 LYS A O 1
ATOM 1596 N N . ILE A 1 207 ? -5.227 -22.581 28.796 1.00 18.74 206 ILE A N 1
ATOM 1597 C CA . ILE A 1 207 ? -6.486 -22.876 28.060 1.00 20.43 206 ILE A CA 1
ATOM 1598 C C . ILE A 1 207 ? -6.326 -24.275 27.472 1.00 21.17 206 ILE A C 1
ATOM 1599 O O . ILE A 1 207 ? -7.290 -25.036 27.472 1.00 22.80 206 ILE A O 1
ATOM 1604 N N . SER A 1 208 ? -5.124 -24.569 27.001 1.00 20.32 207 SER A N 1
ATOM 1605 C CA . SER A 1 208 ? -4.819 -25.864 26.371 1.00 21.79 207 SER A CA 1
ATOM 1606 C C . SER A 1 208 ? -3.303 -26.009 26.388 1.00 22.07 207 SER A C 1
ATOM 1607 O O . SER A 1 208 ? -2.631 -25.101 26.829 1.00 19.72 207 SER A O 1
ATOM 1610 N N . ASP A 1 209 ? -2.822 -27.140 25.914 1.00 23.35 208 ASP A N 1
ATOM 1611 C CA . ASP A 1 209 ? -1.370 -27.391 25.960 1.00 24.34 208 ASP A CA 1
ATOM 1612 C C . ASP A 1 209 ? -0.618 -26.267 25.236 1.00 24.07 208 ASP A C 1
ATOM 1613 O O . ASP A 1 209 ? -0.874 -26.058 24.055 1.00 21.60 208 ASP A O 1
ATOM 1618 N N . GLY A 1 210 ? 0.246 -25.562 25.955 1.00 22.76 209 GLY A N 1
ATOM 1619 C CA . GLY A 1 210 ? 1.089 -24.513 25.354 1.00 20.97 209 GLY A CA 1
ATOM 1620 C C . GLY A 1 210 ? 0.299 -23.298 24.933 1.00 18.68 209 GLY A C 1
ATOM 1621 O O . GLY A 1 210 ? 0.778 -22.562 24.093 1.00 19.62 209 GLY A O 1
ATOM 1622 N N . GLN A 1 211 ? -0.897 -23.139 25.494 1.00 18.09 210 GLN A N 1
ATOM 1623 C CA . GLN A 1 211 ? -1.759 -21.986 25.173 1.00 18.87 210 GLN A CA 1
ATOM 1624 C C . GLN A 1 211 ? -2.208 -21.367 26.496 1.00 19.23 210 GLN A C 1
ATOM 1625 O O . GLN A 1 211 ? -2.887 -22.041 27.250 1.00 18.36 210 GLN A O 1
ATOM 1631 N N . TYR A 1 212 ? -1.824 -20.110 26.716 1.00 18.01 211 TYR A N 1
ATOM 1632 C CA . TYR A 1 212 ? -2.109 -19.454 28.007 1.00 18.07 211 TYR A CA 1
ATOM 1633 C C . TYR A 1 212 ? -2.724 -18.072 27.810 1.00 17.75 211 TYR A C 1
ATOM 1634 O O . TYR A 1 212 ? -2.172 -17.273 27.093 1.00 18.98 211 TYR A O 1
ATOM 1643 N N . ALA A 1 213 ? -3.859 -17.847 28.458 1.00 17.45 212 ALA A N 1
ATOM 1644 C CA . ALA A 1 213 ? -4.446 -16.496 28.461 1.00 17.32 212 ALA A CA 1
ATOM 1645 C C . ALA A 1 213 ? -3.587 -15.639 29.388 1.00 17.94 212 ALA A C 1
ATOM 1646 O O . ALA A 1 213 ? -3.313 -16.100 30.479 1.00 18.65 212 ALA A O 1
ATOM 1648 N N . ILE A 1 214 ? -3.204 -14.442 28.937 1.00 16.78 213 ILE A N 1
ATOM 1649 C CA . ILE A 1 214 ? -2.324 -13.556 29.753 1.00 18.89 213 ILE A CA 1
ATOM 1650 C C . ILE A 1 214 ? -2.840 -12.120 29.751 1.00 19.58 213 ILE A C 1
ATOM 1651 O O . ILE A 1 214 ? -3.436 -11.724 28.757 1.00 18.38 213 ILE A O 1
ATOM 1656 N N . ASN A 1 215 ? -2.633 -11.409 30.864 1.00 19.63 214 ASN A N 1
ATOM 1657 C CA . ASN A 1 215 ? -2.993 -9.973 30.990 1.00 20.63 214 ASN A CA 1
ATOM 1658 C C . ASN A 1 215 ? -1.685 -9.179 30.930 1.00 17.68 214 ASN A C 1
ATOM 1659 O O . ASN A 1 215 ? -1.018 -9.100 31.937 1.00 16.47 214 ASN A O 1
ATOM 1664 N N . LEU A 1 216 ? -1.396 -8.625 29.756 1.00 15.39 215 LEU A N 1
ATOM 1665 C CA . LEU A 1 216 ? -0.140 -7.859 29.556 1.00 16.17 215 LEU A CA 1
ATOM 1666 C C . LEU A 1 216 ? -0.196 -6.546 30.342 1.00 14.34 215 LEU A C 1
ATOM 1667 O O . LEU A 1 216 ? 0.842 -6.017 30.653 1.00 15.05 215 LEU A O 1
ATOM 1672 N N . LYS A 1 217 ? -1.403 -6.055 30.619 1.00 12.84 216 LYS A N 1
ATOM 1673 C CA . LYS A 1 217 ? -1.497 -4.823 31.446 1.00 14.59 216 LYS A CA 1
ATOM 1674 C C . LYS A 1 217 ? -0.926 -5.121 32.837 1.00 15.51 216 LYS A C 1
ATOM 1675 O O . LYS A 1 217 ? -0.134 -4.334 33.332 1.00 15.24 216 LYS A O 1
ATOM 1681 N N . GLU A 1 218 ? -1.361 -6.234 33.422 1.00 13.38 217 GLU A N 1
ATOM 1682 C CA . GLU A 1 218 ? -0.916 -6.613 34.783 1.00 13.68 217 GLU A CA 1
ATOM 1683 C C . GLU A 1 218 ? 0.569 -6.969 34.760 1.00 13.90 217 GLU A C 1
ATOM 1684 O O . GLU A 1 218 ? 1.268 -6.639 35.697 1.00 14.89 217 GLU A O 1
ATOM 1690 N N . ILE A 1 219 ? 0.999 -7.613 33.692 1.00 13.53 218 ILE A N 1
ATOM 1691 C CA . ILE A 1 219 ? 2.449 -7.917 33.613 1.00 13.96 218 ILE A CA 1
ATOM 1692 C C . ILE A 1 219 ? 3.239 -6.605 33.675 1.00 14.41 218 ILE A C 1
ATOM 1693 O O . ILE A 1 219 ? 4.256 -6.563 34.358 1.00 15.41 218 ILE A O 1
ATOM 1698 N N . ASN A 1 220 ? 2.778 -5.589 32.955 1.00 13.14 219 ASN A N 1
ATOM 1699 C CA . ASN A 1 220 ? 3.521 -4.301 32.936 1.00 13.51 219 ASN A CA 1
ATOM 1700 C C . ASN A 1 220 ? 3.435 -3.641 34.323 1.00 13.56 219 ASN A C 1
ATOM 1701 O O . ASN A 1 220 ? 4.384 -3.030 34.733 1.00 13.82 219 ASN A O 1
ATOM 1706 N N . ARG A 1 221 ? 2.282 -3.771 34.979 1.00 13.33 220 ARG A N 1
ATOM 1707 C CA . ARG A 1 221 ? 2.131 -3.199 36.340 1.00 14.56 220 ARG A CA 1
ATOM 1708 C C . ARG A 1 221 ? 3.149 -3.833 37.280 1.00 14.78 220 ARG A C 1
ATOM 1709 O O . ARG A 1 221 ? 3.821 -3.112 37.997 1.00 14.39 220 ARG A O 1
ATOM 1717 N N . ILE A 1 222 ? 3.236 -5.159 37.222 1.00 13.77 221 ILE A N 1
ATOM 1718 C CA . ILE A 1 222 ? 4.190 -5.883 38.101 1.00 14.44 221 ILE A CA 1
ATOM 1719 C C . ILE A 1 222 ? 5.617 -5.410 37.789 1.00 13.39 221 ILE A C 1
ATOM 1720 O O . ILE A 1 222 ? 6.353 -5.124 38.703 1.00 14.06 221 ILE A O 1
ATOM 1725 N N . LEU A 1 223 ? 5.939 -5.314 36.508 1.00 14.09 222 LEU A N 1
ATOM 1726 C CA . LEU A 1 223 ? 7.329 -4.923 36.144 1.00 13.46 222 LEU A CA 1
ATOM 1727 C C . LEU A 1 223 ? 7.616 -3.483 36.611 1.00 14.29 222 LEU A C 1
ATOM 1728 O O . LEU A 1 223 ? 8.740 -3.201 37.002 1.00 15.09 222 LEU A O 1
ATOM 1733 N N . CYS A 1 224 ? 6.611 -2.630 36.534 1.00 14.63 223 CYS A N 1
ATOM 1734 C CA . CYS A 1 224 ? 6.790 -1.234 36.991 1.00 14.89 223 CYS A CA 1
ATOM 1735 C C . CYS A 1 224 ? 7.077 -1.238 38.496 1.00 15.48 223 CYS A C 1
ATOM 1736 O O . CYS A 1 224 ? 7.990 -0.564 38.911 1.00 16.24 223 CYS A O 1
ATOM 1739 N N . VAL A 1 225 ? 6.270 -1.971 39.262 1.00 15.61 224 VAL A N 1
ATOM 1740 C CA . VAL A 1 225 ? 6.534 -2.066 40.727 1.00 15.60 224 VAL A CA 1
ATOM 1741 C C . VAL A 1 225 ? 7.950 -2.613 40.969 1.00 16.44 224 VAL A C 1
ATOM 1742 O O . VAL A 1 225 ? 8.642 -2.085 41.825 1.00 17.31 224 VAL A O 1
ATOM 1746 N N . GLN A 1 226 ? 8.329 -3.647 40.224 1.00 17.00 225 GLN A N 1
ATOM 1747 C CA . GLN A 1 226 ? 9.644 -4.289 40.446 1.00 17.99 225 GLN A CA 1
ATOM 1748 C C . GLN A 1 226 ? 10.752 -3.356 39.946 1.00 19.26 225 GLN A C 1
ATOM 1749 O O . GLN A 1 226 ? 11.905 -3.626 40.255 1.00 21.11 225 GLN A O 1
ATOM 1755 N N . ALA A 1 227 ? 10.394 -2.307 39.213 1.00 16.91 226 ALA A N 1
ATOM 1756 C CA . ALA A 1 227 ? 11.383 -1.318 38.732 1.00 18.07 226 ALA A CA 1
ATOM 1757 C C . ALA A 1 227 ? 11.403 -0.083 39.638 1.00 18.89 226 ALA A C 1
ATOM 1758 O O . ALA A 1 227 ? 12.105 0.855 39.308 1.00 22.83 226 ALA A O 1
ATOM 1760 N N . GLY A 1 228 ? 10.613 -0.078 40.705 1.00 18.86 227 GLY A N 1
ATOM 1761 C CA . GLY A 1 228 ? 10.688 1.024 41.679 1.00 19.22 227 GLY A CA 1
ATOM 1762 C C . GLY A 1 228 ? 9.496 1.962 41.680 1.00 20.58 227 GLY A C 1
ATOM 1763 O O . GLY A 1 228 ? 9.487 2.888 42.481 1.00 20.38 227 GLY A O 1
ATOM 1764 N N . ILE A 1 229 ? 8.522 1.707 40.809 1.00 17.88 228 ILE A N 1
ATOM 1765 C CA . ILE A 1 229 ? 7.292 2.538 40.836 1.00 16.71 228 ILE A CA 1
ATOM 1766 C C . ILE A 1 229 ? 6.453 2.136 42.043 1.00 17.27 228 ILE A C 1
ATOM 1767 O O . ILE A 1 229 ? 6.279 0.956 42.275 1.00 17.19 228 ILE A O 1
ATOM 1772 N N . LYS A 1 230 ? 5.983 3.131 42.779 1.00 16.62 229 LYS A N 1
ATOM 1773 C CA . LYS A 1 230 ? 5.092 2.858 43.916 1.00 18.78 229 LYS A CA 1
ATOM 1774 C C . LYS A 1 230 ? 3.763 2.340 43.367 1.00 18.40 229 LYS A C 1
ATOM 1775 O O . LYS A 1 230 ? 3.269 2.899 42.414 1.00 17.08 229 LYS A O 1
ATOM 1781 N N . GLU A 1 231 ? 3.226 1.309 44.015 1.00 19.37 230 GLU A N 1
ATOM 1782 C CA . GLU A 1 231 ? 1.949 0.714 43.580 1.00 20.06 230 GLU A CA 1
ATOM 1783 C C . GLU A 1 231 ? 0.873 1.782 43.502 1.00 19.37 230 GLU A C 1
ATOM 1784 O O . GLU A 1 231 ? 0.056 1.723 42.596 1.00 18.01 230 GLU A O 1
ATOM 1790 N N . GLU A 1 232 ? 0.877 2.697 44.457 1.00 19.02 231 GLU A N 1
ATOM 1791 C CA . GLU A 1 232 ? -0.194 3.726 44.525 1.00 18.81 231 GLU A CA 1
ATOM 1792 C C . GLU A 1 232 ? 0.004 4.808 43.458 1.00 16.13 231 GLU A C 1
ATOM 1793 O O . GLU A 1 232 ? -0.853 5.667 43.355 1.00 19.64 231 GLU A O 1
ATOM 1799 N N . HIS A 1 233 ? 1.116 4.749 42.720 1.00 15.45 232 HIS A N 1
ATOM 1800 C CA . HIS A 1 233 ? 1.381 5.722 41.627 1.00 14.21 232 HIS A CA 1
ATOM 1801 C C . HIS A 1 233 ? 1.093 5.084 40.256 1.00 15.10 232 HIS A C 1
ATOM 1802 O O . HIS A 1 233 ? 1.488 5.669 39.268 1.00 15.83 232 HIS A O 1
ATOM 1809 N N . ILE A 1 234 ? 0.438 3.917 40.237 1.00 14.74 233 ILE A N 1
ATOM 1810 C CA . ILE A 1 234 ? 0.042 3.258 38.958 1.00 14.98 233 ILE A CA 1
ATOM 1811 C C . ILE A 1 234 ? -1.478 3.235 38.835 1.00 15.10 233 ILE A C 1
ATOM 1812 O O . ILE A 1 234 ? -2.132 2.898 39.796 1.00 17.36 233 ILE A O 1
ATOM 1817 N N . VAL A 1 235 ? -1.983 3.638 37.681 1.00 14.06 234 VAL A N 1
ATOM 1818 C CA . VAL A 1 235 ? -3.436 3.502 37.412 1.00 15.19 234 VAL A CA 1
ATOM 1819 C C . VAL A 1 235 ? -3.551 2.585 36.185 1.00 16.59 234 VAL A C 1
ATOM 1820 O O . VAL A 1 235 ? -2.621 2.567 35.374 1.00 14.69 234 VAL A O 1
ATOM 1824 N N . MET A 1 236 ? -4.636 1.829 36.097 1.00 15.40 235 MET A N 1
ATOM 1825 C CA . MET A 1 236 ? -4.708 0.815 35.022 1.00 16.14 235 MET A CA 1
ATOM 1826 C C . MET A 1 236 ? -6.130 0.687 34.496 1.00 16.08 235 MET A C 1
ATOM 1827 O O . MET A 1 236 ? -7.052 0.549 35.296 1.00 17.36 235 MET A O 1
ATOM 1832 N N . SER A 1 237 ? -6.264 0.733 33.179 1.00 15.37 236 SER A N 1
ATOM 1833 C CA . SER A 1 237 ? -7.581 0.462 32.560 1.00 14.75 236 SER A CA 1
ATOM 1834 C C . SER A 1 237 ? -7.869 -1.042 32.606 1.00 14.94 236 SER A C 1
ATOM 1835 O O . SER A 1 237 ? -6.935 -1.796 32.745 1.00 15.50 236 SER A O 1
ATOM 1838 N N . SER A 1 238 ? -9.140 -1.431 32.500 1.00 13.72 237 SER A N 1
ATOM 1839 C CA . SER A 1 238 ? -9.499 -2.865 32.365 1.00 15.20 237 SER A CA 1
ATO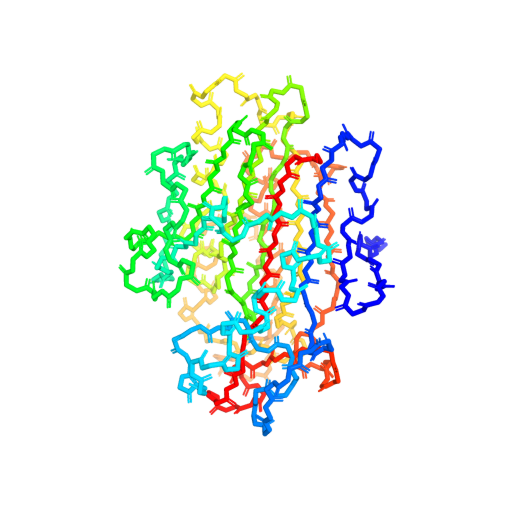M 1840 C C . SER A 1 238 ? -10.125 -3.081 30.974 1.00 14.07 237 SER A C 1
ATOM 1841 O O . SER A 1 238 ? -10.547 -4.183 30.683 1.00 13.82 237 SER A O 1
ATOM 1844 N N . LEU A 1 239 ? -10.142 -2.030 30.158 1.00 14.69 238 LEU A N 1
ATOM 1845 C CA . LEU A 1 239 ? -10.812 -2.123 28.843 1.00 15.28 238 LEU A CA 1
ATOM 1846 C C . LEU A 1 239 ? -10.032 -3.030 27.897 1.00 14.32 238 LEU A C 1
ATOM 1847 O O . LEU A 1 239 ? -8.812 -2.947 27.861 1.00 14.70 238 LEU A O 1
ATOM 1852 N N . CYS A 1 240 ? -10.769 -3.859 27.161 1.00 14.98 239 CYS A N 1
ATOM 1853 C CA . CYS A 1 240 ? -10.150 -4.785 26.195 1.00 14.42 239 CYS A CA 1
ATOM 1854 C C . CYS A 1 240 ? -10.463 -4.310 24.776 1.00 14.72 239 CYS A C 1
ATOM 1855 O O . CYS A 1 240 ? -11.616 -4.135 24.462 1.00 13.50 239 CYS A O 1
ATOM 1858 N N . THR A 1 241 ? -9.421 -4.127 23.984 1.00 12.77 240 THR A N 1
ATOM 1859 C CA . THR A 1 241 ? -9.582 -3.629 22.598 1.00 13.72 240 THR A CA 1
ATOM 1860 C C . THR A 1 241 ? -10.401 -4.597 21.742 1.00 14.32 240 THR A C 1
ATOM 1861 O O . THR A 1 241 ? -11.106 -4.137 20.864 1.00 14.21 240 THR A O 1
ATOM 1865 N N . SER A 1 242 ? -10.220 -5.888 21.970 1.00 13.86 241 SER A N 1
ATOM 1866 C CA . SER A 1 242 ? -10.926 -6.901 21.154 1.00 14.00 241 SER A CA 1
ATOM 1867 C C . SER A 1 242 ? -12.404 -6.985 21.551 1.00 14.20 241 SER A C 1
ATOM 1868 O O . SER A 1 242 ? -13.245 -7.061 20.676 1.00 16.62 241 SER A O 1
ATOM 1871 N N . CYS A 1 243 ? -12.694 -6.917 22.836 1.00 14.34 242 CYS A N 1
ATOM 1872 C CA . CYS A 1 243 ? -14.090 -7.067 23.303 1.00 14.88 242 CYS A CA 1
ATOM 1873 C C . CYS A 1 243 ? -14.903 -5.831 22.925 1.00 16.47 242 CYS A C 1
ATOM 1874 O O . CYS A 1 243 ? -16.098 -5.979 22.656 1.00 18.63 242 CYS A O 1
ATOM 1877 N N . GLU A 1 244 ? -14.284 -4.653 22.978 1.00 17.24 243 GLU A N 1
ATOM 1878 C CA . GLU A 1 244 ? -15.056 -3.405 22.752 1.00 16.73 243 GLU A CA 1
ATOM 1879 C C . GLU A 1 244 ? -15.102 -3.117 21.252 1.00 17.28 243 GLU A C 1
ATOM 1880 O O . GLU A 1 244 ? -14.381 -2.241 20.798 1.00 16.79 243 GLU A O 1
ATOM 1886 N N . GLU A 1 245 ? -16.026 -3.775 20.563 1.00 18.81 244 GLU A N 1
ATOM 1887 C CA . GLU A 1 245 ? -16.064 -3.697 19.082 1.00 22.12 244 GLU A CA 1
ATOM 1888 C C . GLU A 1 245 ? -16.582 -2.350 18.572 1.00 21.89 244 GLU A C 1
ATOM 1889 O O . GLU A 1 245 ? -16.411 -2.100 17.412 1.00 21.28 244 GLU A O 1
ATOM 1895 N N . GLN A 1 246 ? -17.202 -1.546 19.431 1.00 20.83 245 GLN A N 1
ATOM 1896 C CA . GLN A 1 246 ? -17.647 -0.200 18.989 1.00 21.00 245 GLN A CA 1
ATOM 1897 C C . GLN A 1 246 ? -16.670 0.900 19.408 1.00 18.18 245 GLN A C 1
ATOM 1898 O O . GLN A 1 246 ? -16.803 1.994 18.917 1.00 18.86 245 GLN A O 1
ATOM 1904 N N . LEU A 1 247 ? -15.722 0.591 20.291 1.00 18.76 246 LEU A N 1
ATOM 1905 C CA . LEU A 1 247 ? -14.790 1.630 20.793 1.00 17.67 246 LEU A CA 1
ATOM 1906 C C . LEU A 1 247 ? -13.396 1.474 20.199 1.00 14.80 246 LEU A C 1
ATOM 1907 O O . LEU A 1 247 ? -12.744 2.464 20.007 1.00 14.79 246 LEU A O 1
ATOM 1912 N N . PHE A 1 248 ? -13.001 0.234 19.935 1.00 14.33 247 PHE A N 1
ATOM 1913 C CA . PHE A 1 248 ? -11.573 0.091 19.579 1.00 13.10 247 PHE A CA 1
ATOM 1914 C C . PHE A 1 248 ? -11.278 -0.785 18.372 1.00 14.96 247 PHE A C 1
ATOM 1915 O O . PHE A 1 248 ? -12.016 -1.722 18.096 1.00 14.11 247 PHE A O 1
ATOM 1923 N N . PHE A 1 249 ? -10.199 -0.428 17.697 1.00 13.18 248 PHE A N 1
ATOM 1924 C CA . PHE A 1 249 ? -9.677 -1.291 16.633 1.00 13.42 248 PHE A CA 1
ATOM 1925 C C . PHE A 1 249 ? -8.865 -2.378 17.353 1.00 14.26 248 PHE A C 1
ATOM 1926 O O . PHE A 1 249 ? -8.334 -2.115 18.426 1.00 13.92 248 PHE A O 1
ATOM 1934 N N . SER A 1 250 ? -8.841 -3.571 16.773 1.00 13.84 249 SER A N 1
ATOM 1935 C CA . SER A 1 250 ? -8.101 -4.713 17.355 1.00 14.17 249 SER A CA 1
ATOM 1936 C C . SER A 1 250 ? -7.446 -5.512 16.236 1.00 13.61 249 SER A C 1
ATOM 1937 O O . SER A 1 250 ? -8.141 -6.090 15.444 1.00 14.59 249 SER A O 1
ATOM 1940 N N . HIS A 1 251 ? -6.126 -5.537 16.232 1.00 14.27 250 HIS A N 1
ATOM 1941 C CA . HIS A 1 251 ? -5.388 -6.329 15.220 1.00 15.41 250 HIS A CA 1
ATOM 1942 C C . HIS A 1 251 ? -5.840 -7.794 15.266 1.00 16.81 250 HIS A C 1
ATOM 1943 O O . HIS A 1 251 ? -6.012 -8.387 14.212 1.00 16.09 250 HIS A O 1
ATOM 1950 N N . ARG A 1 252 ? -6.045 -8.329 16.465 1.00 15.94 251 ARG A N 1
ATOM 1951 C CA . ARG A 1 252 ? -6.404 -9.759 16.599 1.00 17.69 251 ARG A CA 1
ATOM 1952 C C . ARG A 1 252 ? -7.854 -9.956 16.155 1.00 16.13 251 ARG A C 1
ATOM 1953 O O . ARG A 1 252 ? -8.088 -10.798 15.312 1.00 16.26 251 ARG A O 1
ATOM 1961 N N . ARG A 1 253 ? -8.767 -9.177 16.715 1.00 16.71 252 ARG A N 1
ATOM 1962 C CA . ARG A 1 253 ? -10.196 -9.404 16.379 1.00 16.91 252 ARG A CA 1
ATOM 1963 C C . ARG A 1 253 ? -10.458 -9.108 14.899 1.00 18.82 252 ARG A C 1
ATOM 1964 O O . ARG A 1 253 ? -11.224 -9.847 14.285 1.00 18.36 252 ARG A O 1
ATOM 1972 N N . ASP A 1 254 ? -9.800 -8.092 14.354 1.00 16.58 253 ASP A N 1
ATOM 1973 C CA . ASP A 1 254 ? -10.111 -7.646 12.969 1.00 17.07 253 ASP A CA 1
ATOM 1974 C C . ASP A 1 254 ? -9.204 -8.347 11.952 1.00 19.39 253 ASP A C 1
ATOM 1975 O O . ASP A 1 254 ? -9.193 -7.930 10.802 1.00 20.14 253 ASP A O 1
ATOM 1980 N N . GLN A 1 255 ? -8.457 -9.340 12.401 1.00 20.17 254 GLN A N 1
ATOM 1981 C CA . GLN A 1 255 ? -7.635 -10.176 11.500 1.00 23.17 254 GLN A CA 1
ATOM 1982 C C . GLN A 1 255 ? -6.607 -9.361 10.725 1.00 21.99 254 GLN A C 1
ATOM 1983 O O . GLN A 1 255 ? -6.471 -9.590 9.537 1.00 22.01 254 GLN A O 1
ATOM 1989 N N . GLY A 1 256 ? -5.922 -8.449 11.401 1.00 19.96 255 GLY A N 1
ATOM 1990 C CA . GLY A 1 256 ? -4.813 -7.727 10.759 1.00 20.48 255 GLY A CA 1
ATOM 1991 C C . GLY A 1 256 ? -5.212 -6.633 9.792 1.00 20.09 255 GLY A C 1
ATOM 1992 O O . GLY A 1 256 ? -4.325 -6.084 9.169 1.00 25.03 255 GLY A O 1
ATOM 1993 N N . LYS A 1 257 ? -6.498 -6.369 9.644 1.00 17.26 256 LYS A N 1
ATOM 1994 C CA . LYS A 1 257 ? -6.945 -5.253 8.786 1.00 20.14 256 LYS A CA 1
ATOM 1995 C C . LYS A 1 257 ? -7.742 -4.299 9.663 1.00 17.74 256 LYS A C 1
ATOM 1996 O O . LYS A 1 257 ? -8.933 -4.531 9.842 1.00 17.45 256 LYS A O 1
ATOM 2002 N N . THR A 1 258 ? -7.063 -3.280 10.173 1.00 16.79 257 THR A N 1
ATOM 2003 C CA . THR A 1 258 ? -7.748 -2.387 11.128 1.00 16.37 257 THR A CA 1
ATOM 2004 C C . THR A 1 258 ? -7.019 -1.056 11.257 1.00 15.17 257 THR A C 1
ATOM 2005 O O . THR A 1 258 ? -5.927 -0.917 10.763 1.00 14.57 257 THR A O 1
ATOM 2009 N N . GLY A 1 259 ? -7.669 -0.136 11.940 1.00 14.76 258 GLY A N 1
ATOM 2010 C CA . GLY A 1 259 ? -7.037 1.156 12.145 1.00 13.88 258 GLY A CA 1
ATOM 2011 C C . GLY A 1 259 ? -6.200 1.195 13.405 1.00 13.06 258 GLY A C 1
ATOM 2012 O O . GLY A 1 259 ? -5.922 0.147 13.976 1.00 12.36 258 GLY A O 1
ATOM 2013 N N . ARG A 1 260 ? -5.851 2.409 13.811 1.00 13.36 259 ARG A N 1
ATOM 2014 C CA . ARG A 1 260 ? -5.069 2.578 15.035 1.00 13.86 259 ARG A CA 1
ATOM 2015 C C . ARG A 1 260 ? -5.611 3.710 15.901 1.00 12.62 259 ARG A C 1
ATOM 2016 O O . ARG A 1 260 ? -6.046 4.712 15.368 1.00 13.52 259 ARG A O 1
ATOM 2024 N N . MET A 1 261 ? -5.577 3.487 17.204 1.00 13.51 260 MET A N 1
ATOM 2025 C CA . MET A 1 261 ? -5.865 4.558 18.158 1.00 12.27 260 MET A CA 1
ATOM 2026 C C . MET A 1 261 ? -4.521 5.188 18.507 1.00 13.88 260 MET A C 1
ATOM 2027 O O . MET A 1 261 ? -3.508 4.584 18.247 1.00 13.85 260 MET A O 1
ATOM 2032 N N . LEU A 1 262 ? -4.590 6.393 19.052 1.00 13.87 261 LEU A N 1
ATOM 2033 C CA . LEU A 1 262 ? -3.346 6.976 19.564 1.00 13.19 261 LEU A CA 1
ATOM 2034 C C . LEU A 1 262 ? -3.435 7.151 21.076 1.00 13.53 261 LEU A C 1
ATOM 2035 O O . LEU A 1 262 ? -4.505 7.469 21.576 1.00 13.71 261 LEU A O 1
ATOM 2040 N N . SER A 1 263 ? -2.323 6.913 21.744 1.00 12.59 262 SER A N 1
ATOM 2041 C CA . SER A 1 263 ? -2.198 7.375 23.133 1.00 13.23 262 SER A CA 1
ATOM 2042 C C . SER A 1 263 ? -1.567 8.767 22.940 1.00 13.22 262 SER A C 1
ATOM 2043 O O . SER A 1 263 ? -0.873 8.966 21.949 1.00 12.76 262 SER A O 1
ATOM 2046 N N . PHE A 1 264 ? -1.839 9.683 23.850 1.00 13.20 263 PHE A N 1
ATOM 2047 C CA . PHE A 1 264 ? -1.250 11.031 23.729 1.00 14.02 263 PHE A CA 1
ATOM 2048 C C . PHE A 1 264 ? -1.002 11.653 25.098 1.00 13.54 263 PHE A C 1
ATOM 2049 O O . PHE A 1 264 ? -1.712 11.325 26.033 1.00 14.41 263 PHE A O 1
ATOM 2057 N N . ILE A 1 265 ? 0.013 12.503 25.150 1.00 14.83 264 ILE A N 1
ATOM 2058 C CA . ILE A 1 265 ? 0.285 13.273 26.390 1.00 13.60 264 ILE A CA 1
ATOM 2059 C C . ILE A 1 265 ? 1.036 14.548 26.005 1.00 13.88 264 ILE A C 1
ATOM 2060 O O . ILE A 1 265 ? 1.906 14.498 25.142 1.00 14.17 264 ILE A O 1
ATOM 2065 N N . GLY A 1 266 ? 0.629 15.645 26.616 1.00 14.67 265 GLY A N 1
ATOM 2066 C CA . GLY A 1 266 ? 1.278 16.931 26.364 1.00 15.06 265 GLY A CA 1
ATOM 2067 C C . GLY A 1 266 ? 0.865 17.894 27.448 1.00 16.16 265 GLY A C 1
ATOM 2068 O O . GLY A 1 266 ? -0.145 17.689 28.076 1.00 17.72 265 GLY A O 1
ATOM 2069 N N . PHE A 1 267 ? 1.659 18.942 27.641 1.00 17.99 266 PHE A N 1
ATOM 2070 C CA . PHE A 1 267 ? 1.280 19.988 28.618 1.00 20.04 266 PHE A CA 1
ATOM 2071 C C . PHE A 1 267 ? 0.181 20.874 28.045 1.00 21.18 266 PHE A C 1
ATOM 2072 O O . PHE A 1 267 ? 0.225 21.160 26.866 1.00 22.03 266 PHE A O 1
ATOM 2080 N N . LYS A 1 268 ? -0.765 21.276 28.895 1.00 30.00 267 LYS A N 1
ATOM 2081 C CA . LYS A 1 268 ? -1.914 22.104 28.452 1.00 30.00 267 LYS A CA 1
ATOM 2082 C C . LYS A 1 268 ? -1.402 23.420 27.874 1.00 30.00 267 LYS A C 1
ATOM 2083 O O . LYS A 1 268 ? -1.930 23.866 26.831 1.00 30.00 267 LYS A O 1
#

Sequence (268 aa):
AMREPFKYVDGILYLQAWKELGNITAGFTTKDGGISTGSFHAMNLGLHVNDIVENVHENRRILANKLQKPLENWICSEQVHAHHVEKVGQQEKGSGVYSYEDGISKTDGIYTSNEDVLLTSCCYADCVPLYFYAPSHGMIGLAHAGWKGTVQEIAKEMIQKWNAEGISSDEIHVAIGPSIGSCCYVVDDRVLTAAQEVVSGAVPHQKISDGQYAINLKEINRILCVQAGIKEEHIVMSSLCTSCEEQLFFSHRRDQGKTGRMLSFIGFK

Solvent-accessible surface area: 11319 Å² total; per-residue (Å²): 158,86,218,61,7,10,129,96,72,110,3,4,6,43,7,72,52,5,131,152,63,22,114,16,11,6,0,0,0,0,37,57,39,18,87,1,91,66,45,16,110,8,3,0,0,1,31,72,19,145,26,100,79,122,17,2,54,58,0,9,114,38,0,7,92,73,10,155,10,70,14,119,31,0,0,9,7,26,23,52,78,32,70,81,2,67,86,7,6,117,164,48,70,22,19,1,0,118,55,48,153,85,8,23,78,121,1,2,1,3,7,0,52,48,122,88,0,0,0,2,6,11,2,8,13,25,0,0,0,0,0,6,0,41,88,73,23,10,0,0,1,0,7,0,3,47,83,1,1,17,70,45,0,3,76,47,0,2,94,74,0,65,93,72,57,2,54,19,64,56,0,28,0,0,0,0,0,0,5,7,51,90,33,28,37,9,66,69,162,10,11,67,26,2,83,133,41,9,86,60,95,4,48,82,115,129,97,56,134,16,68,27,4,2,44,4,5,38,1,1,42,27,13,0,47,84,18,40,3,84,106,131,41,6,36,26,1,96,36,8,0,13,68,64,106,156,38,0,2,0,98,105,62,45,166,46,129,3,0,42,0,3,0,0,0,0,21,162

InterPro domains:
  IPR003730 Multi-copper polyphenol oxidoreductase [PF02578] (28-264)
  IPR003730 Multi-copper polyphenol oxidoreductase [PTHR30616] (7-267)
  IPR003730 Multi-copper polyphenol oxidoreductase [TIGR00726] (35-266)
  IPR003730 Multi-copper polyphenol oxidoreductase [cd16833] (72-265)
  IPR011324 Cytotoxic necrotizing factor-like, catalytic [SSF64438] (10-268)
  IPR038371 Multi-copper polyphenol oxidoreductase superfamily [G3DSA:3.60.140.10] (5-271)

Radius of gyration: 17.16 Å; Cα contacts (8 Å, |Δi|>4): 667; chains: 1; bounding box: 37×50×42 Å

Foldseek 3Di:
DFDAQFDDDQQWTWRNVCVPLAQKTWTKGWLPDFPWDDQAHGLFCDPPQPTPLVRNLRSLCRVCVVRVQDLQQEAEALEDLAQAEEEDGDVRRNQCSRHVVSHHYHHFKYKYLYFRHKYKYKDAAWKWKWKDQSVSSMIMIGTHHLRNLLNLNVLVVQVVVVVVVDALARMAMEIEEHAALVQDKAFVVSLVSLPVQADDHADWDDPDHRIIRHGSSVSSLRNSVVSPHDNVRYHYHPHHQLVCVRIGHHCVNSVNRHGIMMTIMHRD

Nearest PDB structures (foldseek):
  7fbg-assembly1_A  TM=1.004E+00  e=1.219E-65  Bacillus cereus ATCC 14579
  6t0y-assembly1_A  TM=9.798E-01  e=1.158E-41  Geobacillus stearothermophilus
  6dzd-assembly2_B  TM=9.400E-01  e=5.466E-40  Bacillus licheniformis
  7f3v-assembly4_D  TM=9.220E-01  e=2.504E-24  Escherichia coli
  1xfj-assembly1_A  TM=8.633E-01  e=5.980E-24  Caulobacter vibrioides

Organism: Bacillus cereus (strain ATCC 14579 / DSM 31 / CCUG 7414 / JCM 2152 / NBRC 15305 / NCIMB 9373 / NCTC 2599 / NRRL B-3711) (NCBI:txid226900)

Secondary structure (DSSP, 8-state):
-PPP--EEETTEEE-GGGTTTSSEEEEEE-STT----GGG-S----SSSSS-HHHHHHHHHHHHHHHT--GGGEE-B---SS--EEE--GGGTTTTSS-GGGSBTT-SEEEE--SS-EEEEEESSSEEEEEEEGGGTEEEEEEESHHHHHTTHHHHHHHHHHHTT--GGG-EEEE--B--TTT-EE-HHHHHHHHHHSSSPPPEEEEETTEEEE-HHHHHHHHHHHTT--GGGEEE---BTTT-TTT---TTTTTT----EEEEEEE-

B-factor: mean 20.86, std 7.07, range [11.31, 63.97]